Protein AF-A0A6P1NRJ9-F1 (afdb_monomer)

Foldseek 3Di:
DLQVCVVVVHQLCVVQVVVVHHSVVSVVLQVVQQDPVRGHDPVSSVVVVVVVVVVDDQQLQAPDDVLQVVVQVVLVVLDQLQRSQVVLCVVCVPDPSSRDHSVSVQCCQLPVVRHPHDVCSCCSDPVNDNHDDDPPPPPQVPPPCVVPDDPVNDDPVLVVVPDPVSPPPVPDDCPPPPDDDPPPDPPPPPPDPD

Mean predicted aligned error: 15.94 Å

Radius of gyration: 30.61 Å; Cα contacts (8 Å, |Δi|>4): 131; chains: 1; bounding box: 77×56×76 Å

pLDDT: mean 76.89, std 17.12, range [36.62, 97.12]

Structure (mmCIF, N/CA/C/O backbone):
data_AF-A0A6P1NRJ9-F1
#
_entry.id   AF-A0A6P1NRJ9-F1
#
loop_
_atom_site.group_PDB
_atom_site.id
_atom_site.type_symbol
_atom_site.label_atom_id
_atom_site.label_alt_id
_atom_site.label_comp_id
_atom_site.label_asym_id
_atom_site.label_entity_id
_atom_site.label_seq_id
_atom_site.pdbx_PDB_ins_code
_atom_site.Cartn_x
_atom_site.Cartn_y
_atom_site.Cartn_z
_atom_site.occupancy
_atom_site.B_iso_or_equiv
_atom_site.auth_seq_id
_atom_site.auth_comp_id
_atom_site.auth_asym_id
_atom_site.auth_atom_id
_atom_site.pdbx_PDB_model_num
ATOM 1 N N . MET A 1 1 ? -22.975 -11.821 25.788 1.00 82.31 1 MET A N 1
ATOM 2 C CA . MET A 1 1 ? -22.321 -11.705 27.112 1.00 82.31 1 MET A CA 1
ATOM 3 C C . MET A 1 1 ? -22.159 -10.252 27.550 1.00 82.31 1 MET A C 1
ATOM 5 O O . MET A 1 1 ? -22.879 -9.859 28.454 1.00 82.31 1 MET A O 1
ATOM 9 N N . ILE A 1 2 ? -21.331 -9.425 26.890 1.00 90.81 2 ILE A N 1
ATOM 10 C CA . ILE A 1 2 ? -21.074 -8.029 27.322 1.00 90.81 2 ILE A CA 1
ATOM 11 C C . ILE A 1 2 ? -22.357 -7.180 27.404 1.00 90.81 2 ILE A C 1
ATOM 13 O O . ILE A 1 2 ? -22.635 -6.599 28.447 1.00 90.81 2 ILE A O 1
ATOM 17 N N . GLN A 1 3 ? -23.184 -7.156 26.350 1.00 91.44 3 GLN A N 1
ATOM 18 C CA . GLN A 1 3 ? -24.426 -6.364 26.332 1.00 91.44 3 GLN A CA 1
ATOM 19 C C . GLN A 1 3 ? -25.417 -6.771 27.431 1.00 91.44 3 GLN A C 1
ATOM 21 O O . GLN A 1 3 ? -25.967 -5.909 28.111 1.00 91.44 3 GLN A O 1
ATOM 26 N N . MET A 1 4 ? -25.617 -8.076 27.633 1.00 91.81 4 MET A N 1
ATOM 27 C CA . MET A 1 4 ? -26.486 -8.576 28.701 1.00 91.81 4 MET A CA 1
ATOM 28 C C . MET A 1 4 ? -25.918 -8.228 30.081 1.00 91.81 4 MET A C 1
ATOM 30 O O . MET A 1 4 ? -26.640 -7.716 30.924 1.00 91.81 4 MET A O 1
ATOM 34 N N . GLY A 1 5 ? -24.607 -8.405 30.284 1.00 91.25 5 GLY A N 1
ATOM 35 C CA . GLY A 1 5 ? -23.936 -8.031 31.529 1.00 91.25 5 GLY A CA 1
ATOM 36 C C . GLY A 1 5 ? -24.112 -6.552 31.876 1.00 91.25 5 GLY A C 1
ATOM 37 O O . GLY A 1 5 ? -24.398 -6.232 33.024 1.00 91.25 5 GLY A O 1
ATOM 38 N N . ARG A 1 6 ? -24.036 -5.654 30.884 1.00 92.19 6 ARG A N 1
ATOM 39 C CA . ARG A 1 6 ? -24.305 -4.220 31.079 1.00 92.19 6 ARG A CA 1
ATOM 40 C C . ARG A 1 6 ? -25.770 -3.925 31.405 1.00 92.19 6 ARG A C 1
ATOM 42 O O . ARG A 1 6 ? -26.015 -3.101 32.277 1.00 92.19 6 ARG A O 1
ATOM 49 N N . ARG A 1 7 ? -26.730 -4.606 30.766 1.00 89.81 7 ARG A N 1
ATOM 50 C CA . ARG A 1 7 ? -28.168 -4.463 31.076 1.00 89.81 7 ARG A CA 1
ATOM 51 C C . ARG A 1 7 ? -28.528 -4.966 32.473 1.00 89.81 7 ARG A C 1
ATOM 53 O O . ARG A 1 7 ? -29.362 -4.364 33.130 1.00 89.81 7 ARG A O 1
ATOM 60 N N . CYS A 1 8 ? -27.869 -6.023 32.939 1.00 92.62 8 CYS A N 1
ATOM 61 C CA . CYS A 1 8 ? -28.023 -6.542 34.298 1.00 92.62 8 CYS A CA 1
ATOM 62 C C . CYS A 1 8 ? -27.219 -5.753 35.352 1.00 92.62 8 CYS A C 1
ATOM 64 O O . CYS A 1 8 ? -27.119 -6.212 36.484 1.00 92.62 8 CYS A O 1
ATOM 66 N N . GLY A 1 9 ? -26.592 -4.623 34.994 1.00 91.56 9 GLY A N 1
ATOM 67 C CA . GLY A 1 9 ? -25.835 -3.788 35.933 1.00 91.56 9 GLY A CA 1
ATOM 68 C C . GLY A 1 9 ? -24.501 -4.375 36.416 1.00 91.56 9 GLY A C 1
ATOM 69 O O . GLY A 1 9 ? -23.938 -3.867 37.380 1.00 91.56 9 GLY A O 1
ATOM 70 N N . ARG A 1 10 ? -23.966 -5.419 35.766 1.00 94.06 10 ARG A N 1
ATOM 71 C CA . ARG A 1 10 ? -22.704 -6.059 36.180 1.00 94.06 10 ARG A CA 1
ATOM 72 C C . ARG A 1 10 ? -21.492 -5.156 35.957 1.00 94.06 10 ARG A C 1
ATOM 74 O O . ARG A 1 10 ? -21.459 -4.339 35.020 1.00 94.06 10 ARG A O 1
ATOM 81 N N . SER A 1 11 ? -20.470 -5.348 36.790 1.00 94.88 11 SER A N 1
ATOM 82 C CA . SER A 1 11 ? -19.208 -4.627 36.668 1.00 94.88 11 SER A CA 1
ATOM 83 C C . SER A 1 11 ? -18.429 -5.095 35.429 1.00 94.88 11 SER A C 1
ATOM 85 O O . SER A 1 11 ? -18.636 -6.191 34.902 1.00 94.88 11 SER A O 1
ATOM 87 N N . TYR A 1 12 ? -17.505 -4.267 34.931 1.00 95.12 12 TYR A N 1
ATOM 88 C CA . TYR A 1 12 ? -16.630 -4.677 33.826 1.00 95.12 12 TYR A CA 1
ATOM 89 C C . TYR A 1 12 ? -15.697 -5.836 34.207 1.00 95.12 12 TYR A C 1
ATOM 91 O O . TYR A 1 12 ? -15.274 -6.571 33.317 1.00 95.12 12 TYR A O 1
ATOM 99 N N . ALA A 1 13 ? -15.384 -5.996 35.499 1.00 96.12 13 ALA A N 1
ATOM 100 C CA . ALA A 1 13 ? -14.572 -7.102 35.996 1.00 96.12 13 ALA A CA 1
ATOM 101 C C . ALA A 1 13 ? -15.345 -8.424 35.910 1.00 96.12 13 ALA A C 1
ATOM 103 O O . ALA A 1 13 ? -14.859 -9.345 35.264 1.00 96.12 1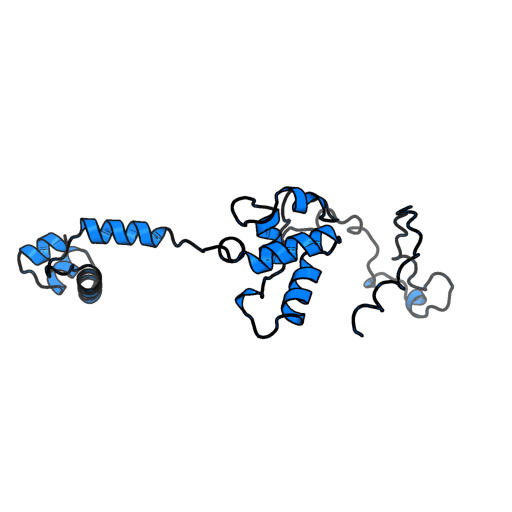3 ALA A O 1
ATOM 104 N N . ASP A 1 14 ? -16.583 -8.465 36.410 1.00 95.31 14 ASP A N 1
ATOM 105 C CA . ASP A 1 14 ? -17.422 -9.675 36.400 1.00 95.31 14 ASP A CA 1
ATOM 106 C C . ASP A 1 14 ? -17.729 -10.127 34.966 1.00 95.31 14 ASP A C 1
ATOM 108 O O . ASP A 1 14 ? -17.758 -11.315 34.645 1.00 95.31 14 ASP A O 1
ATOM 112 N N . ILE A 1 15 ? -17.963 -9.163 34.066 1.00 95.19 15 ILE A N 1
ATOM 113 C CA . ILE A 1 15 ? -18.169 -9.451 32.642 1.00 95.19 15 ILE A CA 1
ATOM 114 C C . ILE A 1 15 ? -16.895 -10.033 32.026 1.00 95.19 15 ILE A C 1
ATOM 116 O O . ILE A 1 15 ? -16.995 -10.942 31.205 1.00 95.19 15 ILE A O 1
ATOM 120 N N . GLY A 1 16 ? -15.728 -9.495 32.390 1.00 95.38 16 GLY A N 1
ATOM 121 C CA . GLY A 1 16 ? -14.425 -9.960 31.925 1.00 95.38 16 GLY A CA 1
ATOM 122 C C . GLY A 1 16 ? -14.127 -11.383 32.386 1.00 95.38 16 GLY A C 1
ATOM 123 O O . GLY A 1 16 ? -13.815 -12.238 31.558 1.00 95.38 16 GLY A O 1
ATOM 124 N N . GLU A 1 17 ? -14.320 -11.658 33.672 1.00 95.94 17 GLU A N 1
ATOM 125 C CA . GLU A 1 17 ? -14.159 -12.984 34.268 1.00 95.94 17 GLU A CA 1
ATOM 126 C C . GLU A 1 17 ? -15.051 -14.020 33.571 1.00 95.94 17 GLU A C 1
ATOM 128 O O . GLU A 1 17 ? -14.561 -15.047 33.102 1.00 95.94 17 GLU A O 1
ATOM 133 N N . ALA A 1 18 ? -16.329 -13.693 33.354 1.00 94.56 18 ALA A N 1
ATOM 134 C CA . ALA A 1 18 ? -17.281 -14.580 32.686 1.00 94.56 18 ALA A CA 1
ATOM 135 C C . ALA A 1 18 ? -16.930 -14.915 31.219 1.00 94.56 18 ALA A C 1
ATOM 137 O O . ALA A 1 18 ? -17.447 -15.892 30.680 1.00 94.56 18 ALA A O 1
ATOM 138 N N . ILE A 1 19 ? -16.102 -14.106 30.545 1.00 93.56 19 ILE A N 1
ATOM 139 C CA . ILE A 1 19 ? -15.664 -14.342 29.155 1.00 93.56 19 ILE A CA 1
ATOM 140 C C . ILE A 1 19 ? -14.167 -14.674 29.040 1.00 93.56 19 ILE A C 1
ATOM 142 O O . ILE A 1 19 ? -13.652 -14.750 27.921 1.00 93.56 19 ILE A O 1
ATOM 146 N N . GLY A 1 20 ? -13.457 -14.829 30.163 1.00 95.56 20 GLY A N 1
ATOM 147 C CA . GLY A 1 20 ? -12.014 -15.081 30.190 1.00 95.56 20 GLY A CA 1
ATOM 148 C C . GLY A 1 20 ? -11.173 -13.929 29.623 1.00 95.56 20 GLY A C 1
ATOM 149 O O . GLY A 1 20 ? -10.213 -14.160 28.885 1.00 95.56 20 GLY A O 1
ATOM 150 N N . ARG A 1 21 ? -11.550 -12.673 29.890 1.00 96.06 21 ARG A N 1
ATOM 151 C CA . ARG A 1 21 ? -10.833 -11.468 29.435 1.00 96.06 21 ARG A CA 1
ATOM 152 C C . ARG A 1 21 ? -10.638 -10.472 30.570 1.00 96.06 21 ARG A C 1
ATOM 154 O O . ARG A 1 21 ? -11.459 -10.362 31.467 1.00 96.06 21 ARG A O 1
ATOM 161 N N . ASP A 1 22 ? -9.574 -9.682 30.485 1.00 97.12 22 ASP A N 1
ATOM 162 C CA . ASP A 1 22 ? -9.327 -8.616 31.455 1.00 97.12 22 ASP A CA 1
ATOM 163 C C . ASP A 1 22 ? -10.408 -7.514 31.405 1.00 97.12 22 ASP A C 1
ATOM 165 O O . ASP A 1 22 ? -10.918 -7.163 30.331 1.00 97.12 22 ASP A O 1
ATOM 169 N N . LYS A 1 23 ? -10.703 -6.904 32.563 1.00 96.19 23 LYS A N 1
ATOM 170 C CA . LYS A 1 23 ? -11.700 -5.828 32.710 1.00 96.19 23 LYS A CA 1
ATOM 171 C C . LYS A 1 23 ? -11.459 -4.660 31.748 1.00 96.19 23 LYS A C 1
ATOM 173 O O . LYS A 1 23 ? -12.409 -4.055 31.247 1.00 96.19 23 LYS A O 1
ATOM 178 N N . SER A 1 24 ? -10.195 -4.341 31.452 1.00 96.88 24 SER A N 1
ATOM 179 C CA . SER A 1 24 ? -9.841 -3.235 30.562 1.00 96.88 24 SER A CA 1
ATOM 180 C C . SER A 1 24 ? -10.177 -3.542 29.103 1.00 96.88 24 SER A C 1
ATOM 182 O O . SER A 1 24 ? -10.471 -2.618 28.346 1.00 96.88 24 SER A O 1
ATOM 184 N N . VAL A 1 25 ? -10.197 -4.819 28.698 1.00 95.44 25 VAL A N 1
ATOM 185 C CA . VAL A 1 25 ? -10.643 -5.234 27.359 1.00 95.44 25 VAL A CA 1
ATOM 186 C C . VAL A 1 25 ? -12.132 -4.953 27.204 1.00 95.44 25 VAL A C 1
ATOM 188 O O . VAL A 1 25 ? -12.527 -4.325 26.223 1.00 95.44 25 VAL A O 1
ATOM 191 N N . VAL A 1 26 ? -12.937 -5.342 28.196 1.00 94.38 26 VAL A N 1
ATOM 192 C CA . VAL A 1 26 ? -14.386 -5.089 28.212 1.00 94.38 26 VAL A CA 1
ATOM 193 C C . VAL A 1 26 ? -14.673 -3.590 28.224 1.00 94.38 26 VAL A C 1
ATOM 195 O O . VAL A 1 26 ? -15.483 -3.114 27.433 1.00 94.38 26 VAL A O 1
ATOM 198 N N . TRP A 1 27 ? -13.977 -2.823 29.065 1.00 94.75 27 TRP A N 1
ATOM 199 C CA . TRP A 1 27 ? -14.147 -1.371 29.111 1.00 94.75 27 TRP A CA 1
ATOM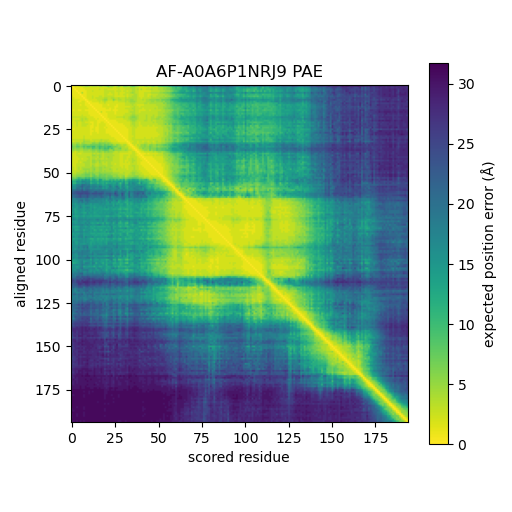 200 C C . TRP A 1 27 ? -13.779 -0.700 27.780 1.00 94.75 27 TRP A C 1
ATOM 202 O O . TRP A 1 27 ? -14.541 0.126 27.282 1.00 94.75 27 TRP A O 1
ATOM 212 N N . ARG A 1 28 ? -12.651 -1.080 27.158 1.00 94.06 28 ARG A N 1
ATOM 213 C CA . ARG A 1 28 ? -12.221 -0.538 25.854 1.00 94.06 28 ARG A CA 1
ATOM 214 C C . ARG A 1 28 ? -13.178 -0.905 24.721 1.00 94.06 28 ARG A C 1
ATOM 216 O O . ARG A 1 28 ? -13.328 -0.121 23.788 1.00 94.06 28 ARG A O 1
ATOM 223 N N . GLU A 1 29 ? -13.765 -2.095 24.763 1.00 93.94 29 GLU A N 1
ATOM 224 C CA . GLU A 1 29 ? -14.793 -2.551 23.821 1.00 93.94 29 GLU A CA 1
ATOM 225 C C . GLU A 1 29 ? -16.073 -1.721 23.967 1.00 93.94 29 GLU A C 1
ATOM 227 O O . GLU A 1 29 ? -16.539 -1.129 22.996 1.00 93.94 29 GLU A O 1
ATOM 232 N N . VAL A 1 30 ? -16.593 -1.609 25.194 1.00 93.06 30 VAL A N 1
ATOM 233 C CA . VAL A 1 30 ? -17.805 -0.836 25.486 1.00 93.06 30 VAL A CA 1
ATOM 234 C C . VAL A 1 30 ? -17.597 0.630 25.116 1.00 93.06 30 VAL A C 1
ATOM 236 O O . VAL A 1 30 ? -18.347 1.155 24.305 1.00 93.06 30 VAL A O 1
ATOM 239 N N . LYS A 1 31 ? -16.520 1.269 25.589 1.00 92.00 31 LYS A N 1
ATOM 240 C CA . LYS A 1 31 ? -16.223 2.680 25.297 1.00 92.00 31 LYS A CA 1
ATOM 241 C C . LYS A 1 31 ? -16.149 2.990 23.796 1.00 92.00 31 LYS A C 1
ATOM 243 O O . LYS A 1 31 ? -16.567 4.065 23.388 1.00 92.00 31 LYS A O 1
ATOM 248 N N . ARG A 1 32 ? -15.617 2.080 22.971 1.00 89.44 32 ARG A N 1
ATOM 249 C CA . ARG A 1 32 ? -15.501 2.279 21.511 1.00 89.44 32 ARG A CA 1
ATOM 250 C C . ARG A 1 32 ? -16.809 2.076 20.748 1.00 89.44 32 ARG A C 1
ATOM 252 O O . ARG A 1 32 ? -16.912 2.515 19.602 1.00 89.44 32 ARG A O 1
ATOM 259 N N . HIS A 1 33 ? -17.772 1.371 21.334 1.00 89.94 33 HIS A N 1
ATOM 260 C CA . HIS A 1 33 ? -18.970 0.914 20.629 1.00 89.94 33 HIS A CA 1
ATOM 261 C C . HIS A 1 33 ? -20.288 1.275 21.326 1.00 89.94 33 HIS A C 1
ATOM 263 O O . HIS A 1 33 ? -21.348 0.823 20.894 1.00 89.94 33 HIS A O 1
ATOM 269 N N . THR A 1 34 ? -20.237 2.112 22.359 1.00 89.38 34 THR A N 1
ATOM 270 C CA . THR A 1 34 ? -21.403 2.821 22.889 1.00 89.38 34 THR A CA 1
ATOM 271 C C . THR A 1 34 ? -21.846 3.894 21.890 1.00 89.38 34 THR A C 1
ATOM 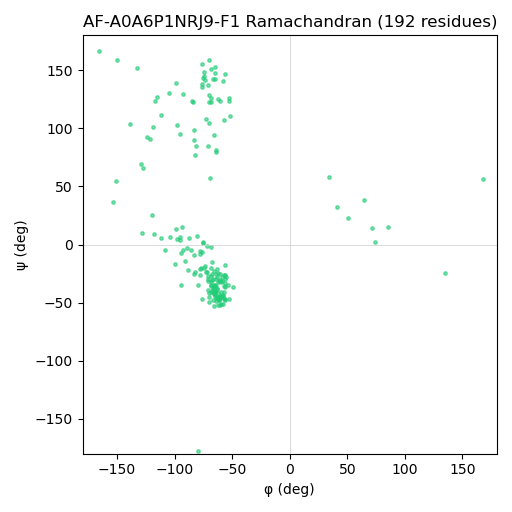273 O O . THR A 1 34 ? -21.012 4.652 21.396 1.00 89.38 34 THR A O 1
ATOM 276 N N . GLY A 1 35 ? -23.136 3.902 21.543 1.00 80.56 35 GLY A N 1
ATOM 277 C CA . GLY A 1 35 ? -23.737 4.916 20.665 1.00 80.56 35 GLY A CA 1
ATOM 278 C C . GLY A 1 35 ? -24.056 6.222 21.398 1.00 80.56 35 GLY A C 1
ATOM 279 O O . GLY A 1 35 ? -23.794 6.344 22.593 1.00 80.56 35 GLY A O 1
ATOM 280 N N . GLU A 1 36 ? -24.654 7.181 20.692 1.00 81.19 36 GLU A N 1
ATOM 281 C CA . GLU A 1 36 ? -25.087 8.470 21.262 1.00 81.19 36 GLU A CA 1
ATOM 282 C C . GLU A 1 36 ? -26.118 8.292 22.389 1.00 81.19 36 GLU A C 1
ATOM 284 O O . GLU A 1 36 ? -26.072 9.008 23.384 1.00 81.19 36 GLU A O 1
ATOM 289 N N . ASP A 1 37 ? -26.933 7.236 22.313 1.00 84.19 37 ASP A N 1
ATOM 290 C CA . ASP A 1 37 ? -27.914 6.851 23.338 1.00 84.19 37 ASP A CA 1
ATOM 291 C C . ASP A 1 37 ? -27.279 6.349 24.654 1.00 84.19 37 ASP A C 1
ATOM 293 O O . ASP A 1 37 ? -27.979 5.951 25.584 1.00 84.19 37 ASP A O 1
ATOM 297 N N . GLY A 1 38 ? -25.946 6.262 24.737 1.00 85.25 38 GLY A N 1
ATOM 298 C CA . GLY A 1 38 ? -25.232 5.760 25.917 1.00 85.25 38 GLY A CA 1
ATOM 299 C C . GLY A 1 38 ? -25.313 4.239 26.112 1.00 85.25 38 GLY A C 1
ATOM 300 O O . GLY A 1 38 ? -24.731 3.697 27.058 1.00 85.25 38 GLY A O 1
ATOM 301 N N . VAL A 1 39 ? -25.974 3.518 25.201 1.00 87.56 39 VAL A N 1
ATOM 302 C CA . VAL A 1 39 ? -26.155 2.061 25.256 1.00 87.56 39 VAL A CA 1
ATOM 303 C C . VAL A 1 39 ? -25.139 1.335 24.364 1.00 87.56 39 VAL A C 1
ATOM 305 O O . VAL A 1 39 ? -24.845 1.734 23.236 1.00 87.56 39 VAL A O 1
ATOM 308 N N . TYR A 1 40 ? -24.595 0.224 24.871 1.00 90.06 40 TYR A N 1
ATOM 309 C CA . TYR A 1 40 ? -23.740 -0.683 24.101 1.00 90.06 40 TYR A CA 1
ATOM 310 C C . TYR A 1 40 ? -24.580 -1.691 23.304 1.00 90.06 40 TYR A C 1
ATOM 312 O O . TYR A 1 40 ? -25.338 -2.476 23.885 1.00 90.06 40 TYR A O 1
ATOM 320 N N . HIS A 1 41 ? -24.381 -1.725 21.983 1.00 90.00 41 HIS A N 1
ATOM 321 C CA . HIS A 1 41 ? -25.034 -2.666 21.069 1.00 90.00 41 HIS A CA 1
ATOM 322 C C . HIS A 1 41 ? -24.019 -3.661 20.491 1.00 90.00 41 HIS A C 1
ATOM 324 O O . HIS A 1 41 ? -23.170 -3.300 19.674 1.00 90.00 41 HIS A O 1
ATOM 330 N N . ALA A 1 42 ? -24.126 -4.936 20.879 1.00 91.12 42 ALA A N 1
ATOM 331 C CA . ALA A 1 42 ? -23.189 -5.978 20.459 1.00 91.12 42 ALA A CA 1
ATOM 332 C C . ALA A 1 42 ? -23.259 -6.267 18.951 1.00 91.12 42 ALA A C 1
ATOM 334 O O . ALA A 1 42 ? -22.227 -6.508 18.330 1.00 91.12 42 ALA A O 1
ATOM 335 N N . SER A 1 43 ? -24.453 -6.215 18.350 1.00 90.94 43 SER A N 1
ATOM 336 C CA . SER A 1 43 ? -24.638 -6.391 16.903 1.00 90.94 43 SER A CA 1
ATOM 337 C C . SER A 1 43 ? -23.902 -5.311 16.107 1.00 90.94 43 SER A C 1
ATOM 339 O O . SER A 1 43 ? -23.161 -5.626 15.177 1.00 90.94 43 SER A O 1
ATOM 341 N N . SER A 1 44 ? -24.028 -4.049 16.520 1.00 89.62 44 SER A N 1
ATOM 342 C CA . SER A 1 44 ? -23.343 -2.913 15.898 1.00 89.62 44 SER A CA 1
ATOM 343 C C . SER A 1 44 ? -21.826 -2.989 16.076 1.00 89.62 44 SER A C 1
ATOM 345 O O . SER A 1 44 ? -21.086 -2.760 15.119 1.00 89.62 44 SER A O 1
ATOM 347 N N . ALA A 1 45 ? -21.349 -3.352 17.273 1.00 90.94 45 ALA A N 1
ATOM 348 C CA . ALA A 1 45 ? -19.927 -3.585 17.530 1.00 90.94 45 ALA A CA 1
ATOM 349 C C . ALA A 1 45 ? -19.370 -4.693 16.619 1.00 90.94 45 ALA A C 1
ATOM 351 O O . ALA A 1 45 ? -18.334 -4.520 15.974 1.00 90.94 45 ALA A O 1
ATOM 352 N N . HIS A 1 46 ? -20.104 -5.802 16.487 1.00 91.25 46 HIS A N 1
ATOM 353 C CA . HIS A 1 46 ? -19.732 -6.916 15.622 1.00 91.25 46 HIS A CA 1
ATOM 354 C C . HIS A 1 46 ? -19.689 -6.516 14.140 1.00 91.25 46 HIS A C 1
ATOM 356 O O . HIS A 1 46 ? -18.712 -6.816 13.453 1.00 91.25 46 HIS A O 1
ATOM 362 N N . ALA A 1 47 ? -20.699 -5.787 13.654 1.00 90.31 47 ALA A N 1
ATOM 363 C CA . ALA A 1 47 ? -20.740 -5.285 12.282 1.00 90.31 47 ALA A CA 1
ATOM 364 C C . ALA A 1 47 ? -19.563 -4.341 11.983 1.00 90.31 47 ALA A C 1
ATOM 366 O O . ALA A 1 47 ? -18.867 -4.526 10.982 1.00 90.31 47 ALA A O 1
ATOM 367 N N . LYS A 1 48 ? -19.271 -3.390 12.885 1.00 88.19 48 LYS A N 1
ATOM 368 C CA . LYS A 1 48 ? -18.108 -2.491 12.778 1.00 88.19 48 LYS A CA 1
ATOM 369 C C . LYS A 1 48 ? -16.791 -3.267 12.763 1.00 88.19 48 LYS A C 1
ATOM 371 O O . LYS A 1 48 ? -15.929 -2.997 11.929 1.00 88.19 48 LYS A O 1
ATOM 376 N N . ALA A 1 49 ? -16.638 -4.267 13.631 1.00 88.38 49 ALA A N 1
ATOM 377 C CA . ALA A 1 49 ? -15.453 -5.120 13.645 1.00 88.38 49 ALA A CA 1
ATOM 378 C C . ALA A 1 49 ? -15.299 -5.903 12.331 1.00 88.38 49 ALA A C 1
ATOM 380 O O . ALA A 1 49 ? -14.197 -5.988 11.789 1.00 88.38 49 ALA A O 1
ATOM 381 N N . HIS A 1 50 ? -16.392 -6.440 11.785 1.00 88.81 50 HIS A N 1
ATOM 382 C CA . HIS A 1 50 ? -16.384 -7.153 10.510 1.00 88.81 50 HIS A CA 1
ATOM 383 C C . HIS A 1 50 ? -16.026 -6.234 9.331 1.00 88.81 50 HIS A C 1
ATOM 385 O O . HIS A 1 50 ? -15.248 -6.615 8.458 1.00 88.81 50 HIS A O 1
ATOM 391 N N . GLN A 1 51 ? -16.530 -4.999 9.320 1.00 86.38 51 GLN A N 1
ATOM 392 C CA . GLN A 1 51 ? -16.140 -3.989 8.334 1.00 86.38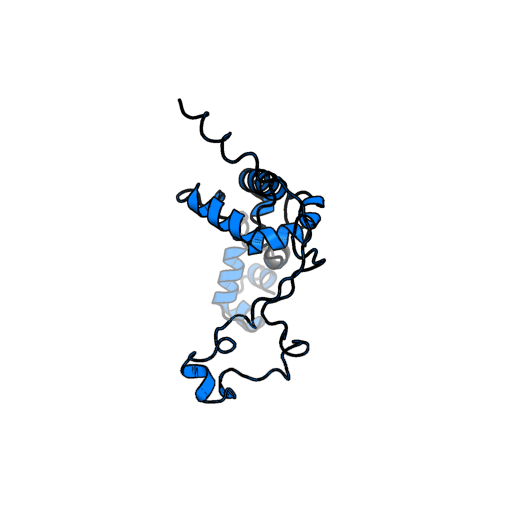 51 GLN A CA 1
ATOM 393 C C . GLN A 1 51 ? -14.654 -3.626 8.464 1.00 86.38 51 GLN A C 1
ATOM 395 O O . GLN A 1 51 ? -13.931 -3.645 7.471 1.00 86.38 51 GLN A O 1
ATOM 400 N N . ALA A 1 52 ? -14.164 -3.395 9.685 1.00 82.31 52 ALA A N 1
ATOM 401 C CA . ALA A 1 52 ? -12.762 -3.066 9.941 1.00 82.31 52 ALA A CA 1
ATOM 402 C C . ALA A 1 52 ? -11.796 -4.208 9.572 1.00 82.31 52 ALA A C 1
ATOM 404 O O . ALA A 1 52 ? -10.666 -3.948 9.151 1.00 82.31 52 ALA A O 1
ATOM 405 N N . ARG A 1 53 ? -12.230 -5.476 9.665 1.00 85.62 53 ARG A N 1
ATOM 406 C CA . ARG A 1 53 ? -11.440 -6.635 9.206 1.00 85.62 53 ARG A CA 1
ATOM 407 C C . ARG A 1 53 ? -11.087 -6.563 7.726 1.00 85.62 53 ARG A C 1
ATOM 409 O O . ARG A 1 53 ? -10.046 -7.096 7.355 1.00 85.62 53 ARG A O 1
ATOM 416 N N . ARG A 1 54 ? -11.901 -5.893 6.899 1.00 79.38 54 ARG A N 1
ATOM 417 C CA . ARG A 1 54 ? -11.637 -5.763 5.459 1.00 79.38 54 ARG A CA 1
ATOM 418 C C . ARG A 1 54 ? -10.319 -5.049 5.162 1.00 79.38 54 ARG A C 1
ATOM 420 O O . ARG A 1 54 ? -9.771 -5.291 4.095 1.00 79.38 54 ARG A O 1
ATOM 427 N N . ARG A 1 55 ? -9.820 -4.202 6.081 1.00 75.50 55 ARG A N 1
ATOM 428 C CA . ARG A 1 55 ? -8.561 -3.435 5.961 1.00 75.50 55 ARG A CA 1
ATOM 429 C C . ARG A 1 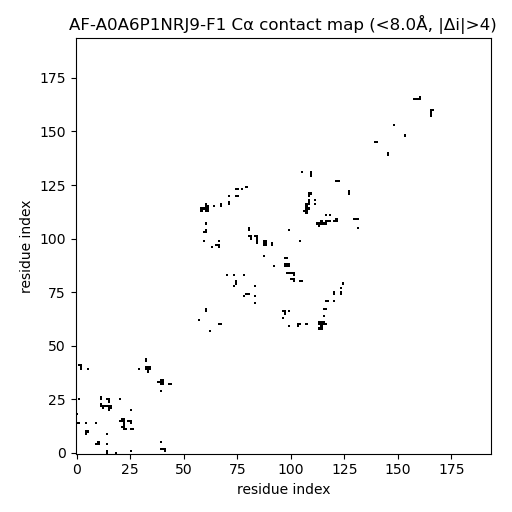55 ? -8.270 -3.007 4.512 1.00 75.50 55 ARG A C 1
ATOM 431 O O . ARG A 1 55 ? -7.238 -3.408 3.964 1.00 75.50 55 ARG A O 1
ATOM 438 N N . PRO A 1 56 ? -9.185 -2.256 3.869 1.00 67.75 56 PRO A N 1
ATOM 439 C CA . PRO A 1 56 ? -8.980 -1.844 2.493 1.00 67.75 56 PRO A CA 1
ATOM 440 C C . PRO A 1 56 ? -7.703 -1.007 2.433 1.00 67.75 56 PRO A C 1
ATOM 442 O O . PRO A 1 56 ? -7.554 -0.034 3.169 1.00 67.75 56 PRO A O 1
ATOM 445 N N . LYS A 1 57 ? -6.757 -1.429 1.597 1.00 69.88 57 LYS A N 1
ATOM 446 C CA . LYS A 1 57 ? -5.576 -0.640 1.258 1.00 69.88 57 LYS A CA 1
ATOM 447 C C . LYS A 1 57 ? -5.921 0.082 -0.039 1.00 69.88 57 LYS A C 1
ATOM 449 O O . LYS A 1 57 ? -5.843 -0.568 -1.085 1.00 69.88 57 LYS A O 1
ATOM 454 N N . PRO A 1 58 ? -6.404 1.338 0.016 1.00 65.62 58 PRO A N 1
ATOM 455 C CA . PRO A 1 58 ? -6.696 2.069 -1.203 1.00 65.62 58 PRO A CA 1
ATOM 456 C C . PRO A 1 58 ? -5.422 2.159 -2.041 1.00 65.62 58 PRO A C 1
ATOM 458 O O . PRO A 1 58 ? -4.309 2.259 -1.519 1.00 65.62 58 PRO A O 1
ATOM 461 N N . LEU A 1 59 ? -5.593 2.026 -3.346 1.00 69.12 59 LEU A N 1
ATOM 462 C CA . LEU A 1 59 ? -4.492 1.989 -4.293 1.00 69.12 59 LEU A CA 1
ATOM 463 C C . LEU A 1 59 ? -4.255 3.413 -4.774 1.00 69.12 59 LEU A C 1
ATOM 465 O O . LEU A 1 59 ? -5.206 4.060 -5.201 1.00 69.12 59 LEU A O 1
ATOM 469 N N . ARG A 1 60 ? -3.006 3.887 -4.719 1.00 70.31 60 ARG A N 1
ATOM 470 C CA . ARG A 1 60 ? -2.660 5.279 -5.064 1.00 70.31 60 ARG A CA 1
ATOM 471 C C . ARG A 1 60 ? -3.186 5.693 -6.445 1.00 70.31 60 ARG A C 1
ATOM 473 O O . ARG A 1 60 ? -3.874 6.692 -6.568 1.00 70.31 60 ARG A O 1
ATOM 480 N N . LEU A 1 61 ? -2.983 4.846 -7.455 1.00 71.25 61 LEU A N 1
ATOM 481 C CA . LEU A 1 61 ? -3.407 5.096 -8.843 1.00 71.25 61 LEU A CA 1
ATOM 482 C C . LEU A 1 61 ? -4.921 4.932 -9.096 1.00 71.25 61 LEU A C 1
ATOM 484 O O . LEU A 1 61 ? -5.372 5.038 -10.229 1.00 71.25 61 LEU A O 1
ATOM 488 N N . VAL A 1 62 ? -5.712 4.612 -8.070 1.00 65.44 62 VAL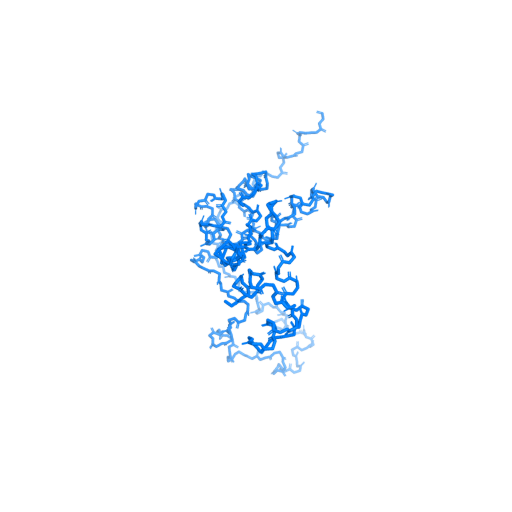 A N 1
ATOM 489 C CA . VAL A 1 62 ? -7.186 4.646 -8.136 1.00 65.44 62 VAL A CA 1
ATOM 490 C C . VAL A 1 62 ? -7.723 5.936 -7.503 1.00 65.44 62 VAL A C 1
ATOM 492 O O . VAL A 1 62 ? -8.876 6.284 -7.731 1.00 65.44 62 VAL A O 1
ATOM 495 N N . GLN A 1 63 ? -6.909 6.635 -6.707 1.00 64.25 63 GLN A N 1
ATOM 496 C CA . GLN A 1 63 ? -7.308 7.852 -5.999 1.00 64.25 63 GLN A CA 1
ATOM 497 C C . GLN A 1 63 ? -6.957 9.126 -6.775 1.00 64.25 63 GLN A C 1
ATOM 499 O O . GLN A 1 63 ? -7.757 10.055 -6.752 1.00 64.25 63 GLN A O 1
ATOM 504 N N . ASP A 1 64 ? -5.832 9.132 -7.500 1.00 68.56 64 ASP A N 1
ATOM 505 C CA . ASP A 1 64 ? -5.302 10.334 -8.155 1.00 68.56 64 ASP A CA 1
ATOM 506 C C . ASP A 1 64 ? -5.273 10.184 -9.691 1.00 68.56 64 ASP A C 1
ATOM 508 O O . ASP A 1 64 ? -4.659 9.256 -10.231 1.00 68.56 64 ASP A O 1
ATOM 512 N N . GLU A 1 65 ? -5.932 11.100 -10.414 1.00 77.19 65 GLU A N 1
ATOM 513 C CA . GLU A 1 65 ? -5.992 11.081 -11.887 1.00 77.19 65 GLU A CA 1
ATOM 514 C C . GLU A 1 65 ? -4.726 11.638 -12.555 1.00 77.19 65 GLU A C 1
ATOM 516 O O . GLU A 1 65 ? -4.309 11.134 -13.601 1.00 77.19 65 GLU A O 1
ATOM 521 N N . ASP A 1 66 ? -4.092 12.644 -11.954 1.00 84.75 66 ASP A N 1
ATOM 522 C CA . ASP A 1 66 ? -2.969 13.378 -12.547 1.00 84.75 66 ASP A CA 1
ATOM 523 C C . ASP A 1 66 ? -1.731 12.509 -12.827 1.00 84.75 66 ASP A C 1
ATOM 525 O O . ASP A 1 66 ? -1.289 12.464 -13.985 1.00 84.75 66 ASP A O 1
ATOM 529 N N . PRO A 1 67 ? -1.194 11.729 -11.862 1.00 86.31 67 PRO A N 1
ATOM 530 C CA . PRO A 1 67 ? -0.074 10.841 -12.152 1.00 86.31 67 PRO A CA 1
ATOM 531 C C . PRO A 1 67 ? -0.453 9.772 -13.184 1.00 86.31 67 PRO A C 1
ATOM 533 O O . PRO A 1 67 ? 0.381 9.394 -14.002 1.00 86.31 67 PRO A O 1
ATOM 536 N N . CYS A 1 68 ? -1.708 9.308 -13.210 1.00 87.00 68 CYS A N 1
ATOM 537 C CA . CYS A 1 68 ? -2.156 8.301 -14.174 1.00 87.00 68 CYS A CA 1
ATOM 538 C C . CYS A 1 68 ? -2.122 8.819 -15.615 1.00 87.00 68 CYS A C 1
ATOM 540 O O . CYS A 1 68 ? -1.675 8.097 -16.509 1.00 87.00 68 CYS A O 1
ATOM 542 N N . ARG A 1 69 ? -2.545 10.070 -15.843 1.00 87.69 69 ARG A N 1
ATOM 543 C CA . ARG A 1 69 ? -2.477 10.710 -17.167 1.00 87.69 69 ARG A CA 1
ATOM 544 C C . ARG A 1 69 ? -1.034 10.830 -17.645 1.00 87.69 69 ARG A C 1
ATOM 546 O O . ARG A 1 69 ? -0.736 10.452 -18.775 1.00 87.69 69 ARG A O 1
ATOM 553 N N . LEU A 1 70 ? -0.134 11.288 -16.776 1.00 91.00 70 LEU A N 1
ATOM 554 C CA . LEU A 1 70 ? 1.270 11.485 -17.132 1.00 91.00 70 LEU A CA 1
ATOM 555 C C . LEU A 1 70 ? 1.998 10.159 -17.388 1.00 91.00 70 LEU A C 1
ATOM 557 O O . LEU A 1 70 ? 2.736 10.032 -18.363 1.00 91.00 70 LEU A O 1
ATOM 561 N N . ILE A 1 71 ? 1.724 9.141 -16.563 1.00 90.88 71 ILE A N 1
ATOM 562 C CA . ILE A 1 71 ? 2.221 7.777 -16.779 1.00 90.88 71 ILE A CA 1
ATOM 563 C C . ILE A 1 71 ? 1.767 7.257 -18.149 1.00 90.88 71 ILE A C 1
ATOM 565 O O . ILE A 1 71 ? 2.580 6.673 -18.860 1.00 90.88 71 ILE A O 1
ATOM 569 N N . ALA A 1 72 ? 0.502 7.466 -18.530 1.00 89.56 72 ALA A N 1
ATOM 570 C CA . ALA A 1 72 ? -0.008 7.011 -19.821 1.00 89.56 72 ALA A CA 1
ATOM 571 C C . ALA A 1 72 ? 0.719 7.677 -20.999 1.00 89.56 72 ALA A C 1
ATOM 573 O O . ALA A 1 72 ? 1.169 6.968 -21.894 1.00 89.56 72 ALA A O 1
ATOM 574 N N . VAL A 1 73 ? 0.905 9.002 -20.962 1.00 91.44 73 VAL A N 1
ATOM 575 C CA . VAL A 1 73 ? 1.628 9.746 -22.011 1.00 91.44 73 VAL A CA 1
ATOM 576 C C . VAL A 1 73 ? 3.069 9.250 -22.144 1.00 91.44 73 VAL A C 1
ATOM 578 O O . VAL A 1 73 ? 3.489 8.854 -23.224 1.00 91.44 73 VAL A O 1
ATOM 581 N N . TRP A 1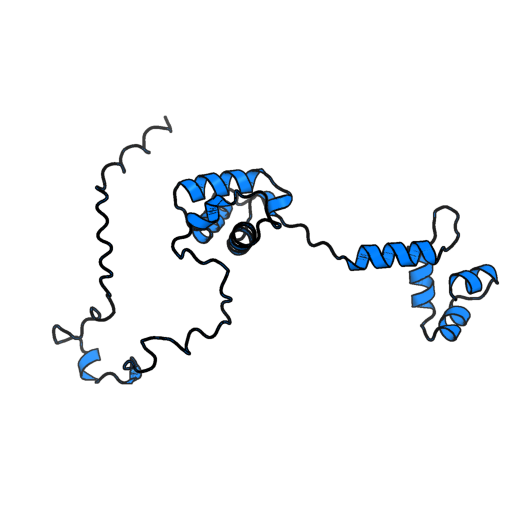 74 ? 3.819 9.167 -21.045 1.00 93.31 74 TRP A N 1
ATOM 582 C CA . TRP A 1 74 ? 5.219 8.734 -21.118 1.00 93.31 74 TRP A CA 1
ATOM 583 C C . TRP A 1 74 ? 5.374 7.262 -21.509 1.00 93.31 74 TRP A C 1
ATOM 585 O O . TRP A 1 74 ? 6.350 6.887 -22.157 1.00 93.31 74 TRP A O 1
ATOM 595 N N . MET A 1 75 ? 4.419 6.401 -21.148 1.00 90.62 75 MET A N 1
ATOM 596 C CA . MET A 1 75 ? 4.399 5.030 -21.659 1.00 90.62 75 MET A CA 1
ATOM 597 C C . MET A 1 75 ? 4.086 4.977 -23.157 1.00 90.62 75 MET A C 1
ATOM 599 O O . MET A 1 75 ? 4.608 4.092 -23.838 1.00 90.62 75 MET A O 1
ATOM 603 N N . ASP A 1 76 ? 3.272 5.900 -23.676 1.00 89.38 76 ASP A N 1
ATOM 604 C CA . ASP A 1 76 ? 3.032 6.034 -25.113 1.00 89.38 76 ASP A CA 1
ATOM 605 C C . ASP A 1 76 ? 4.312 6.425 -25.866 1.00 89.38 76 ASP A C 1
ATOM 607 O O . ASP A 1 76 ? 4.573 5.845 -26.921 1.00 89.38 76 ASP A O 1
ATOM 611 N N . ASP A 1 77 ? 5.161 7.251 -25.250 1.00 90.62 77 ASP A N 1
ATOM 612 C CA . ASP A 1 77 ? 6.503 7.617 -25.734 1.00 90.62 77 ASP A CA 1
ATOM 613 C C . ASP A 1 77 ? 7.558 6.504 -25.544 1.00 90.62 77 ASP A C 1
ATOM 615 O O . ASP A 1 77 ? 8.740 6.678 -25.847 1.00 90.62 77 ASP A O 1
ATOM 619 N N . GLY A 1 78 ? 7.162 5.340 -25.017 1.00 88.25 78 GLY A N 1
ATOM 620 C CA . GLY A 1 78 ? 8.031 4.172 -24.853 1.00 88.25 78 GLY A CA 1
ATOM 621 C C . GLY A 1 78 ? 8.867 4.161 -23.571 1.00 88.25 78 GLY A C 1
ATOM 622 O O . GLY A 1 78 ? 9.810 3.372 -23.450 1.00 88.25 78 GLY A O 1
ATOM 623 N N . TRP A 1 79 ? 8.548 5.001 -22.584 1.00 92.69 79 TRP A N 1
ATOM 624 C CA . TRP A 1 79 ? 9.318 5.060 -21.345 1.00 92.69 79 TRP A CA 1
ATOM 625 C C . TRP A 1 79 ? 9.045 3.850 -20.451 1.00 92.69 79 TRP A C 1
ATOM 627 O O . TRP A 1 79 ? 7.919 3.375 -20.292 1.00 92.69 79 TRP A O 1
ATOM 637 N N . SER A 1 80 ? 10.098 3.357 -19.793 1.00 90.25 80 SER A N 1
ATOM 638 C CA . SER A 1 80 ? 9.948 2.261 -18.833 1.00 90.25 80 SER A CA 1
ATOM 639 C C . SER A 1 80 ? 9.307 2.745 -17.520 1.00 90.25 80 SER A C 1
ATOM 641 O O . SER A 1 80 ? 9.625 3.844 -17.059 1.00 90.25 80 SER A O 1
ATOM 643 N N . PRO A 1 81 ? 8.520 1.911 -16.810 1.00 91.88 81 PRO A N 1
ATOM 644 C CA . PRO A 1 81 ? 7.951 2.277 -15.506 1.00 91.88 81 PRO A CA 1
ATOM 645 C C . PRO A 1 81 ? 8.982 2.724 -14.458 1.00 91.88 81 PRO A C 1
ATOM 647 O O . PRO A 1 81 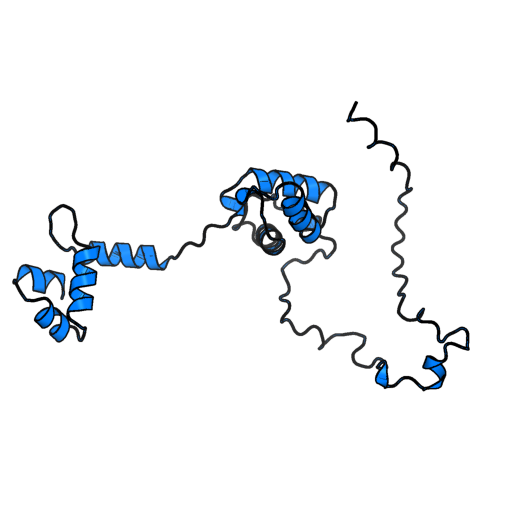? 8.674 3.516 -13.569 1.00 91.88 81 PRO A O 1
ATOM 650 N N . LYS A 1 82 ? 10.225 2.228 -14.553 1.00 93.25 82 LYS A N 1
ATOM 651 C CA . LYS A 1 82 ? 11.325 2.660 -13.682 1.00 93.25 82 LYS A CA 1
ATOM 652 C C . LYS A 1 82 ? 11.757 4.092 -13.996 1.00 93.25 82 LYS A C 1
ATOM 654 O O . LYS A 1 82 ? 11.915 4.875 -13.067 1.00 93.25 82 LYS A O 1
ATOM 659 N N . LEU A 1 83 ? 11.902 4.416 -15.282 1.00 94.00 83 LEU A N 1
ATOM 660 C CA . LEU A 1 83 ? 12.229 5.764 -15.741 1.00 94.00 83 LEU A CA 1
ATOM 661 C C . LEU A 1 83 ? 11.134 6.755 -15.340 1.00 94.00 83 LEU A C 1
ATOM 663 O O . LEU A 1 83 ? 11.435 7.773 -14.732 1.00 94.00 83 LEU A O 1
ATOM 667 N N . ILE A 1 84 ? 9.870 6.404 -15.584 1.00 93.56 84 ILE A N 1
ATOM 668 C CA . ILE A 1 84 ? 8.706 7.226 -15.228 1.00 93.56 84 ILE A CA 1
ATOM 669 C C . ILE A 1 84 ? 8.695 7.560 -13.733 1.00 93.56 84 ILE A C 1
ATOM 671 O O . ILE A 1 84 ? 8.566 8.719 -13.361 1.00 93.56 84 ILE A O 1
ATOM 675 N N . SER A 1 85 ? 8.897 6.565 -12.865 1.00 94.00 85 SER A N 1
ATOM 676 C CA . SER A 1 85 ? 8.947 6.772 -11.411 1.00 94.00 85 SER A CA 1
ATOM 677 C C . SER A 1 85 ? 10.067 7.731 -10.986 1.00 94.00 85 SER A C 1
ATOM 679 O O . SER A 1 85 ? 9.851 8.590 -10.134 1.00 94.00 85 SER A O 1
ATOM 681 N N . SER A 1 86 ? 11.250 7.618 -11.596 1.00 94.62 86 SER A N 1
ATOM 682 C CA . SER A 1 86 ? 12.360 8.544 -11.347 1.00 94.62 86 SER A CA 1
ATOM 683 C C . SER A 1 86 ? 12.063 9.957 -11.849 1.00 94.62 86 SER A C 1
ATOM 685 O O . SER A 1 86 ? 12.392 10.921 -11.168 1.00 94.62 86 SER A O 1
ATOM 687 N N . MET A 1 87 ? 11.418 10.079 -13.008 1.00 95.06 87 MET A N 1
ATOM 688 C CA . MET A 1 87 ? 11.085 11.367 -13.617 1.00 95.06 87 MET A CA 1
ATOM 689 C C . MET A 1 87 ? 9.984 12.090 -12.844 1.00 95.06 87 MET A C 1
ATOM 691 O O . MET A 1 87 ? 10.101 13.286 -12.607 1.00 95.06 87 MET A O 1
ATOM 695 N N . LEU A 1 88 ? 8.979 11.367 -12.344 1.00 93.62 88 LEU A N 1
ATOM 696 C CA . LEU A 1 88 ? 7.980 11.923 -11.428 1.00 93.62 88 LEU A CA 1
ATOM 697 C C . LEU A 1 88 ? 8.632 12.533 -10.180 1.00 93.62 88 LEU A C 1
ATOM 699 O O . LEU A 1 88 ? 8.333 13.667 -9.828 1.00 93.62 88 LEU A O 1
ATOM 703 N N . ALA A 1 89 ? 9.566 11.818 -9.547 1.00 92.94 89 ALA A N 1
ATOM 704 C CA . ALA A 1 89 ? 10.275 12.327 -8.372 1.00 92.94 89 ALA A CA 1
ATOM 705 C C . ALA A 1 89 ? 11.188 13.528 -8.687 1.00 92.94 89 ALA A C 1
ATOM 707 O O . ALA A 1 89 ? 11.414 14.365 -7.819 1.00 92.94 89 ALA A O 1
ATOM 708 N N . PHE A 1 90 ? 11.718 13.605 -9.911 1.00 93.19 90 PHE A N 1
ATOM 709 C CA . PHE A 1 90 ? 12.574 14.703 -10.355 1.00 93.19 90 PHE A CA 1
ATOM 710 C C . PHE A 1 90 ? 11.780 15.980 -10.662 1.00 93.19 90 PHE A C 1
ATOM 712 O O . PHE A 1 90 ? 12.165 17.055 -10.214 1.00 93.19 90 PHE A O 1
ATOM 719 N N . TYR A 1 91 ? 10.677 15.868 -11.407 1.00 92.81 91 TYR A N 1
ATOM 720 C CA . TYR A 1 91 ? 9.857 17.022 -11.790 1.00 92.81 91 TYR A CA 1
ATOM 721 C C . TYR A 1 91 ? 8.947 17.518 -10.660 1.00 92.81 91 TYR A C 1
ATOM 723 O O . TYR A 1 91 ? 8.616 18.700 -10.630 1.00 92.81 91 TYR A O 1
ATOM 731 N N . PHE A 1 92 ? 8.568 16.642 -9.724 1.00 91.56 92 PHE A N 1
ATOM 732 C CA . PHE A 1 92 ? 7.655 16.957 -8.622 1.00 91.56 92 PHE A CA 1
ATOM 733 C C . PHE A 1 92 ? 8.257 16.563 -7.260 1.00 91.56 92 PHE A C 1
ATOM 735 O O . PHE A 1 92 ? 7.754 15.652 -6.595 1.00 91.56 92 PHE A O 1
ATOM 742 N N . PRO A 1 93 ? 9.349 17.216 -6.818 1.00 92.00 93 PRO A N 1
ATOM 743 C CA . PRO A 1 93 ? 10.026 16.845 -5.575 1.00 92.00 93 PRO A CA 1
ATOM 744 C C . PRO A 1 93 ? 9.164 17.105 -4.328 1.00 92.00 93 PRO A C 1
ATOM 746 O O . PRO A 1 93 ? 9.164 16.285 -3.407 1.00 92.00 93 PRO A O 1
ATOM 749 N N . ASP A 1 94 ? 8.398 18.199 -4.322 1.00 92.00 94 ASP A N 1
ATOM 750 C CA . ASP A 1 94 ? 7.620 18.652 -3.160 1.00 92.00 94 ASP A CA 1
ATOM 751 C C . ASP A 1 94 ? 6.187 18.093 -3.118 1.00 92.00 94 ASP A C 1
ATOM 753 O O . ASP A 1 94 ? 5.524 18.148 -2.080 1.00 92.00 94 ASP A O 1
ATOM 757 N N . ASP A 1 95 ? 5.705 17.519 -4.223 1.00 88.50 95 ASP A N 1
ATOM 758 C CA . ASP A 1 95 ? 4.346 16.993 -4.324 1.00 88.50 95 ASP A CA 1
ATOM 759 C C . ASP A 1 95 ? 4.309 15.476 -4.098 1.00 88.50 95 ASP A C 1
ATOM 761 O O . ASP A 1 95 ? 4.622 14.663 -4.971 1.00 88.50 95 ASP A O 1
ATOM 765 N N . GLN A 1 96 ? 3.875 15.075 -2.902 1.00 85.69 96 GLN A N 1
ATOM 766 C CA . GLN A 1 96 ? 3.752 13.664 -2.532 1.00 85.69 96 GLN A CA 1
ATOM 767 C C . GLN A 1 96 ? 2.685 12.909 -3.335 1.00 85.69 96 GLN A C 1
ATOM 769 O O . GLN A 1 96 ? 2.772 11.680 -3.426 1.00 85.69 96 GLN A O 1
ATOM 774 N N . THR A 1 97 ? 1.697 13.605 -3.906 1.00 86.12 97 THR A N 1
ATOM 775 C CA . THR A 1 97 ? 0.647 12.982 -4.730 1.00 86.12 97 THR A CA 1
ATOM 776 C C . THR A 1 97 ? 1.207 12.510 -6.073 1.00 86.12 97 THR A C 1
ATOM 778 O O . THR A 1 97 ? 0.819 11.461 -6.587 1.00 86.12 97 THR A O 1
ATOM 781 N N . MET A 1 98 ? 2.242 13.195 -6.568 1.00 87.56 98 MET A N 1
ATOM 782 C CA . MET A 1 98 ? 2.955 12.849 -7.798 1.00 87.56 98 MET A CA 1
ATOM 783 C C . MET A 1 98 ? 4.029 11.771 -7.592 1.00 87.56 98 MET A C 1
ATOM 785 O O . MET A 1 98 ? 4.553 11.213 -8.557 1.00 87.56 98 MET A O 1
ATOM 789 N N . GLN A 1 99 ? 4.337 11.395 -6.346 1.00 88.69 99 GLN A N 1
ATOM 790 C CA . GLN A 1 99 ? 5.329 10.361 -6.055 1.00 88.69 99 GLN A CA 1
ATOM 791 C C . GLN A 1 99 ? 4.744 8.946 -6.161 1.00 88.69 99 GLN A C 1
ATOM 793 O O . GLN A 1 99 ? 4.163 8.387 -5.220 1.00 88.69 99 GLN A O 1
ATOM 798 N N . VAL A 1 100 ? 4.982 8.310 -7.309 1.00 89.94 100 VAL A N 1
ATOM 799 C CA . VAL A 1 100 ? 4.572 6.927 -7.581 1.00 89.94 100 VAL A CA 1
ATOM 800 C C . VAL A 1 100 ? 5.794 6.031 -7.767 1.00 89.94 100 VAL A C 1
ATOM 802 O O . VAL A 1 100 ? 6.669 6.296 -8.593 1.00 89.94 100 VAL A O 1
ATOM 805 N N . SER A 1 101 ? 5.857 4.922 -7.022 1.00 90.25 101 SER A N 1
ATOM 806 C CA . SER A 1 101 ? 6.915 3.926 -7.212 1.00 90.25 101 SER A CA 1
ATOM 807 C C . SER A 1 101 ? 6.678 3.103 -8.479 1.00 90.25 101 SER A C 1
ATOM 809 O O . SER A 1 101 ? 5.547 2.733 -8.796 1.00 90.25 101 SER A O 1
ATOM 811 N N . HIS A 1 102 ? 7.755 2.722 -9.165 1.00 89.50 102 HIS A N 1
ATOM 812 C CA . HIS A 1 102 ? 7.679 1.854 -10.345 1.00 89.50 102 HIS A CA 1
ATOM 813 C C . HIS A 1 102 ? 6.964 0.519 -10.073 1.00 89.50 102 HIS A C 1
ATOM 815 O O . HIS A 1 102 ? 6.319 -0.024 -10.964 1.00 89.50 102 HIS A O 1
ATOM 821 N N . GLU A 1 103 ? 7.021 0.002 -8.842 1.00 87.75 103 GLU A N 1
ATOM 822 C CA . GLU A 1 103 ? 6.268 -1.194 -8.448 1.00 87.75 103 GLU A CA 1
ATOM 823 C C . GLU A 1 103 ? 4.753 -0.939 -8.409 1.00 87.75 103 GLU A C 1
ATOM 825 O O . GLU A 1 103 ? 3.978 -1.810 -8.795 1.00 87.75 103 GLU A O 1
ATOM 830 N N . THR A 1 104 ? 4.322 0.265 -8.022 1.00 88.00 104 THR A N 1
ATOM 831 C CA . THR A 1 104 ? 2.906 0.667 -8.082 1.00 88.00 104 THR A CA 1
ATOM 832 C C . THR A 1 104 ? 2.422 0.724 -9.531 1.00 88.00 104 THR A C 1
ATOM 834 O O . THR A 1 104 ? 1.355 0.197 -9.837 1.00 88.00 104 THR A O 1
ATOM 837 N N . ILE A 1 105 ? 3.241 1.276 -10.433 1.00 88.12 105 ILE A N 1
ATOM 838 C CA . ILE A 1 105 ? 2.946 1.322 -11.874 1.00 88.12 105 ILE A CA 1
ATOM 839 C C . ILE A 1 105 ? 2.835 -0.100 -12.436 1.00 88.12 105 ILE A C 1
ATOM 841 O O . ILE A 1 105 ? 1.845 -0.435 -13.080 1.00 88.12 105 ILE A O 1
ATOM 845 N N . TYR A 1 106 ? 3.791 -0.983 -12.128 1.00 87.06 106 TYR A N 1
ATOM 846 C CA . TYR A 1 106 ? 3.713 -2.387 -12.542 1.00 87.06 106 TYR A CA 1
ATOM 847 C C . TYR A 1 106 ? 2.452 -3.084 -12.023 1.00 87.06 106 TYR A C 1
ATOM 849 O O . TYR A 1 106 ? 1.807 -3.812 -12.774 1.00 87.06 106 TYR A O 1
ATOM 857 N N . GLN A 1 107 ? 2.081 -2.880 -10.757 1.00 82.38 107 GLN A N 1
ATOM 858 C CA . GLN A 1 107 ? 0.871 -3.488 -10.202 1.00 82.38 107 GLN A CA 1
ATOM 859 C C . GLN A 1 107 ? -0.403 -2.998 -10.893 1.00 82.38 107 GLN A C 1
ATOM 861 O O . GLN A 1 107 ? -1.294 -3.815 -11.118 1.00 82.38 107 GLN A O 1
ATOM 866 N N . ALA A 1 108 ? -0.479 -1.715 -11.252 1.00 83.00 108 ALA A N 1
ATOM 867 C CA . ALA A 1 108 ? -1.610 -1.168 -11.995 1.00 83.00 108 ALA A CA 1
ATOM 868 C C . ALA A 1 108 ? -1.685 -1.705 -13.433 1.00 83.00 108 ALA A C 1
ATOM 870 O O . ALA A 1 108 ? -2.778 -1.985 -13.914 1.00 83.00 108 ALA A O 1
ATOM 871 N N . LEU A 1 109 ? -0.543 -1.935 -14.089 1.00 83.62 109 LEU A N 1
ATOM 872 C CA . LEU A 1 109 ? -0.503 -2.538 -15.428 1.00 83.62 109 LEU A CA 1
ATOM 873 C C . LEU A 1 109 ? -0.899 -4.024 -15.422 1.00 83.62 109 LEU A C 1
ATOM 875 O O . LEU A 1 109 ? -1.623 -4.474 -16.304 1.00 83.62 109 LEU A O 1
ATOM 879 N N . TYR A 1 110 ? -0.428 -4.804 -14.442 1.00 77.38 110 TYR A N 1
ATOM 880 C CA . TYR A 1 110 ? -0.698 -6.250 -14.391 1.00 77.38 110 TYR A CA 1
ATOM 881 C C . TYR A 1 110 ? -2.051 -6.606 -13.780 1.00 77.38 110 TYR A C 1
ATOM 883 O O . TYR A 1 110 ? -2.565 -7.699 -14.015 1.00 77.38 110 TYR A O 1
ATOM 891 N N . VAL A 1 111 ? -2.612 -5.728 -12.953 1.00 73.12 111 VAL A N 1
ATOM 892 C CA . VAL A 1 111 ? -3.889 -5.959 -12.286 1.00 73.12 111 VAL A CA 1
ATOM 893 C C . VAL A 1 111 ? -4.811 -4.803 -12.637 1.00 73.12 111 VAL A C 1
ATOM 895 O O . VAL A 1 111 ? -4.838 -3.797 -11.941 1.00 73.12 111 VAL A O 1
ATOM 898 N N . GLN A 1 112 ? -5.607 -4.972 -13.695 1.00 62.19 112 GLN A N 1
ATOM 899 C CA . GLN A 1 112 ? -6.553 -3.952 -14.178 1.00 62.19 112 GLN A CA 1
ATOM 900 C C . GLN A 1 112 ? -7.545 -3.485 -13.099 1.00 62.19 112 GLN A C 1
ATOM 902 O O . GLN A 1 112 ? -7.984 -2.345 -13.111 1.00 62.19 112 GLN A O 1
ATOM 907 N N . ALA A 1 113 ? -7.842 -4.319 -12.097 1.00 56.19 113 ALA A N 1
ATOM 908 C CA . ALA A 1 113 ? -8.657 -3.928 -10.944 1.00 56.19 113 ALA A CA 1
ATOM 909 C C . ALA A 1 113 ? -7.943 -2.973 -9.957 1.00 56.19 113 ALA A C 1
ATOM 911 O O . ALA A 1 113 ? -8.520 -2.633 -8.924 1.00 56.19 113 ALA A O 1
ATOM 912 N N . ARG A 1 114 ? -6.674 -2.605 -10.203 1.00 56.84 114 ARG A N 1
ATOM 913 C CA . ARG A 1 114 ? -5.815 -1.874 -9.260 1.00 56.84 114 ARG A CA 1
ATOM 914 C C . ARG A 1 114 ? -5.334 -0.491 -9.714 1.00 56.84 114 ARG A C 1
ATOM 916 O O . ARG A 1 114 ? -4.508 0.105 -9.021 1.00 56.84 114 ARG A O 1
ATOM 923 N N . GLY A 1 115 ? -5.850 0.040 -10.815 1.00 60.53 115 GLY A N 1
ATOM 924 C CA . GLY A 1 115 ? -5.526 1.387 -11.283 1.00 60.53 115 GLY A CA 1
ATOM 925 C C . GLY A 1 115 ? -6.498 1.869 -12.353 1.00 60.53 115 GLY A C 1
ATOM 926 O O . GLY A 1 115 ? -7.248 1.071 -12.905 1.00 60.53 115 GLY A O 1
ATOM 927 N N . SER A 1 116 ? -6.466 3.166 -12.649 1.00 69.81 116 SER A N 1
ATOM 928 C CA . SER A 1 116 ? -7.197 3.780 -13.768 1.00 69.81 116 SER A CA 1
ATOM 929 C C . SER A 1 116 ? -6.411 3.760 -15.091 1.00 69.81 116 SER A C 1
ATOM 931 O O . SER A 1 116 ? -6.850 4.334 -16.086 1.00 69.81 116 SER A O 1
ATOM 933 N N . LEU A 1 117 ? -5.244 3.103 -15.121 1.00 76.19 117 LEU A N 1
ATOM 934 C CA . LEU A 1 117 ? -4.420 2.985 -16.324 1.00 76.19 117 LEU A CA 1
ATOM 935 C C . LEU A 1 117 ? -5.114 2.137 -17.394 1.00 76.19 117 LEU A C 1
ATOM 937 O O . LEU A 1 117 ? -5.746 1.119 -17.104 1.00 76.19 117 LEU A O 1
ATOM 941 N N . ARG A 1 118 ? -4.950 2.549 -18.653 1.00 79.06 118 ARG A N 1
ATOM 942 C CA . ARG A 1 118 ? -5.515 1.839 -19.801 1.00 79.06 118 ARG A CA 1
ATOM 943 C C . ARG A 1 118 ? -4.879 0.452 -19.949 1.00 79.06 118 ARG A C 1
ATOM 945 O O . ARG A 1 118 ? -3.679 0.269 -19.744 1.00 79.06 118 ARG A O 1
ATOM 952 N N . ALA A 1 119 ? -5.700 -0.522 -20.334 1.00 74.31 119 ALA A N 1
ATOM 953 C CA . ALA A 1 119 ? -5.322 -1.930 -20.461 1.00 74.31 119 ALA A CA 1
ATOM 954 C C . ALA A 1 119 ? -4.208 -2.196 -21.489 1.00 74.31 119 ALA A C 1
ATOM 956 O O . ALA A 1 119 ? -3.419 -3.124 -21.317 1.00 74.31 119 ALA A O 1
ATOM 957 N N . ASP A 1 120 ? -4.148 -1.388 -22.543 1.00 80.94 120 ASP A N 1
ATOM 958 C CA . ASP A 1 120 ? -3.226 -1.518 -23.672 1.00 80.94 120 ASP A CA 1
ATOM 959 C C . ASP A 1 120 ? -1.785 -1.107 -23.331 1.00 80.94 120 ASP A C 1
ATOM 961 O O . ASP A 1 120 ? -0.838 -1.562 -23.970 1.00 80.94 120 ASP A O 1
ATOM 965 N N . LEU A 1 121 ? -1.577 -0.325 -22.266 1.00 82.62 121 LEU A N 1
ATOM 966 C CA . LEU A 1 121 ? -0.237 0.102 -21.843 1.00 82.62 121 LEU A CA 1
ATOM 967 C C . LEU A 1 121 ? 0.666 -1.072 -21.436 1.00 82.62 121 LEU A C 1
ATOM 969 O O . LEU A 1 121 ? 1.891 -0.979 -21.535 1.00 82.62 121 LEU A O 1
ATOM 973 N N . ALA A 1 122 ? 0.090 -2.203 -21.018 1.00 79.50 122 ALA A N 1
ATOM 974 C CA . ALA A 1 122 ? 0.860 -3.403 -20.699 1.00 79.50 122 ALA A CA 1
ATOM 975 C C . ALA A 1 122 ? 1.613 -3.969 -21.922 1.00 79.50 122 ALA A C 1
ATOM 977 O O . ALA A 1 122 ? 2.681 -4.564 -21.758 1.00 79.50 122 ALA A O 1
ATOM 978 N N . GLU A 1 123 ? 1.109 -3.751 -23.141 1.00 80.62 123 GLU A N 1
ATOM 979 C CA . GLU A 1 123 ? 1.738 -4.218 -24.385 1.00 80.62 123 GLU A CA 1
ATOM 980 C C . GLU A 1 123 ? 3.015 -3.444 -24.728 1.00 80.62 123 GLU A C 1
ATOM 982 O O . GLU A 1 123 ? 3.909 -3.977 -25.389 1.00 80.62 123 GLU A O 1
ATOM 987 N N . LYS A 1 124 ? 3.141 -2.216 -24.211 1.00 81.62 124 LYS A N 1
ATOM 988 C CA . LYS A 1 124 ? 4.304 -1.338 -24.409 1.00 81.62 124 LYS A CA 1
ATOM 989 C C . LYS A 1 124 ? 5.510 -1.743 -23.561 1.00 81.62 124 LYS A C 1
ATOM 991 O O . LYS A 1 124 ? 6.605 -1.209 -23.723 1.00 81.62 124 LYS A O 1
ATOM 996 N N . LEU A 1 125 ? 5.350 -2.717 -22.661 1.00 82.44 125 LEU A N 1
ATOM 997 C CA . LEU A 1 125 ? 6.459 -3.247 -21.876 1.00 82.44 125 LEU A CA 1
ATOM 998 C C . LEU A 1 125 ? 7.411 -4.062 -22.759 1.00 82.44 125 LEU A C 1
ATOM 1000 O O . LEU A 1 125 ? 7.043 -5.102 -23.301 1.00 82.44 125 LEU A O 1
ATOM 1004 N N . SER A 1 126 ? 8.685 -3.667 -22.773 1.00 76.44 126 SER A N 1
ATOM 1005 C CA . SER A 1 126 ? 9.766 -4.348 -23.507 1.00 76.44 126 SER A CA 1
ATOM 1006 C C . SER A 1 126 ? 9.821 -5.870 -23.272 1.00 76.44 126 SER A C 1
ATOM 1008 O O . SER A 1 126 ? 10.061 -6.643 -24.193 1.00 76.44 126 SER A O 1
ATOM 1010 N N . LEU A 1 127 ? 9.529 -6.327 -22.049 1.00 73.06 127 LEU A N 1
ATOM 1011 C CA . LEU A 1 127 ? 9.613 -7.744 -21.682 1.00 73.06 127 LEU A CA 1
ATOM 1012 C C . LEU A 1 127 ? 8.342 -8.554 -22.012 1.00 73.06 127 LEU A C 1
ATOM 1014 O O . LEU A 1 127 ? 8.347 -9.761 -21.768 1.00 73.06 127 LEU A O 1
ATOM 1018 N N . LYS A 1 128 ? 7.262 -7.913 -22.499 1.00 71.62 128 LYS A N 1
ATOM 1019 C CA . LYS A 1 128 ? 5.951 -8.507 -22.864 1.00 71.62 128 LYS A CA 1
ATOM 1020 C C . LYS A 1 128 ? 5.432 -9.578 -21.889 1.00 71.62 128 LYS A C 1
ATOM 1022 O O . LYS A 1 128 ? 4.788 -10.556 -22.273 1.00 71.62 128 LYS A O 1
ATOM 1027 N N . ARG A 1 129 ? 5.749 -9.442 -20.598 1.00 72.44 129 ARG A N 1
ATOM 1028 C CA . ARG A 1 129 ? 5.406 -10.447 -19.585 1.00 72.44 129 ARG A CA 1
ATOM 1029 C C . ARG A 1 129 ? 3.931 -10.335 -19.240 1.00 72.44 129 ARG A C 1
ATOM 1031 O O . ARG A 1 129 ? 3.451 -9.248 -18.952 1.00 72.44 129 ARG A O 1
ATOM 1038 N N . LYS A 1 130 ? 3.249 -11.479 -19.160 1.00 69.25 130 LYS A N 1
ATOM 1039 C CA . LYS A 1 130 ? 1.845 -11.543 -18.722 1.00 69.25 130 LYS A CA 1
ATOM 1040 C C . LYS A 1 130 ? 1.669 -11.208 -17.236 1.00 69.25 130 LYS A C 1
ATOM 1042 O O . LYS A 1 130 ? 0.598 -10.774 -16.836 1.00 69.25 130 LYS A O 1
ATOM 1047 N N . GLN A 1 131 ? 2.698 -11.439 -16.414 1.00 72.44 131 GLN A N 1
ATOM 1048 C CA . GLN A 1 131 ? 2.676 -11.196 -14.969 1.00 72.44 131 GLN A CA 1
ATOM 1049 C C . GLN A 1 131 ? 4.066 -10.834 -14.429 1.00 72.44 131 GLN A C 1
ATOM 1051 O O . GLN A 1 131 ? 5.104 -11.175 -15.010 1.00 72.44 131 GLN A O 1
ATOM 1056 N N . ARG A 1 132 ? 4.091 -10.173 -13.266 1.00 73.69 132 ARG A N 1
ATOM 1057 C CA . ARG A 1 132 ? 5.325 -9.855 -12.542 1.00 73.69 132 ARG A CA 1
ATOM 1058 C C . ARG A 1 132 ? 5.970 -11.127 -11.989 1.00 73.69 132 ARG A C 1
ATOM 1060 O O . ARG A 1 132 ? 5.395 -11.817 -11.158 1.00 73.69 132 ARG A O 1
ATOM 1067 N N . VAL A 1 133 ? 7.221 -11.373 -12.373 1.00 73.19 133 VAL A N 1
ATOM 1068 C CA . VAL A 1 133 ? 8.063 -12.398 -11.736 1.00 73.19 133 VAL A CA 1
ATOM 1069 C C . VAL A 1 133 ? 8.723 -11.793 -10.492 1.00 73.19 133 VAL A C 1
ATOM 1071 O O . VAL A 1 133 ? 9.415 -10.775 -10.642 1.00 73.19 133 VAL A O 1
ATOM 1074 N N . PRO A 1 134 ? 8.538 -12.367 -9.290 1.00 70.81 134 PRO A N 1
ATOM 1075 C CA . PRO A 1 134 ? 9.150 -11.848 -8.074 1.00 70.81 134 PRO A CA 1
ATOM 1076 C C . PRO A 1 134 ? 10.677 -11.952 -8.141 1.00 70.81 134 PRO A C 1
ATOM 1078 O O . PRO A 1 134 ? 11.234 -12.807 -8.828 1.00 70.81 134 PRO A O 1
ATOM 1081 N N . HIS A 1 135 ? 11.375 -11.069 -7.427 1.00 65.31 135 HIS A N 1
ATOM 1082 C CA . HIS A 1 135 ? 12.841 -11.091 -7.381 1.00 65.31 135 HIS A CA 1
ATOM 1083 C C . HIS A 1 135 ? 13.384 -12.334 -6.654 1.00 65.31 135 HIS A C 1
ATOM 1085 O O . HIS A 1 135 ? 14.494 -12.775 -6.924 1.00 65.31 135 HIS A O 1
ATOM 1091 N N . THR A 1 136 ? 12.584 -12.916 -5.761 1.00 72.38 136 THR A N 1
ATOM 1092 C CA . THR A 1 136 ? 12.878 -14.170 -5.055 1.00 72.38 136 THR A CA 1
ATOM 1093 C C . THR A 1 136 ? 12.644 -15.413 -5.909 1.00 72.38 136 THR A C 1
ATOM 1095 O O . THR A 1 136 ? 12.952 -16.513 -5.459 1.00 72.38 136 THR A O 1
ATOM 1098 N N . ALA A 1 137 ? 12.097 -15.271 -7.125 1.00 66.38 137 ALA A N 1
ATOM 1099 C CA . ALA A 1 137 ? 12.031 -16.394 -8.046 1.00 66.38 137 ALA A CA 1
ATOM 1100 C C . ALA A 1 137 ? 13.459 -16.828 -8.375 1.00 66.38 137 ALA A C 1
ATOM 1102 O O . ALA A 1 137 ? 14.274 -16.018 -8.819 1.00 66.38 137 ALA A O 1
ATOM 1103 N N . ASP A 1 138 ? 13.748 -18.104 -8.151 1.00 61.72 138 ASP A N 1
ATOM 1104 C CA . ASP A 1 138 ? 15.052 -18.684 -8.416 1.00 61.72 138 AS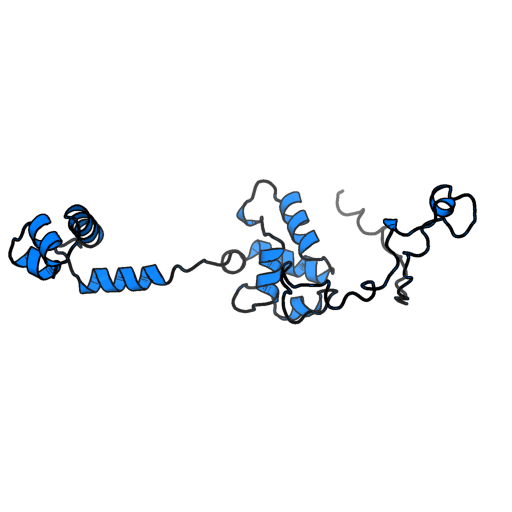P A CA 1
ATOM 1105 C C . ASP A 1 138 ? 15.338 -18.671 -9.927 1.00 61.72 138 ASP A C 1
ATOM 1107 O O . ASP A 1 138 ? 14.919 -19.549 -10.682 1.00 61.72 138 ASP A O 1
ATOM 1111 N N . ARG A 1 139 ? 16.032 -17.621 -10.376 1.00 61.56 139 ARG A N 1
ATOM 1112 C CA . ARG A 1 139 ? 16.478 -17.450 -11.765 1.00 61.56 139 ARG A CA 1
ATOM 1113 C C . ARG A 1 139 ? 17.707 -18.299 -12.092 1.00 61.56 139 ARG A C 1
ATOM 1115 O O . ARG A 1 139 ? 18.096 -18.356 -13.254 1.00 61.56 139 ARG A O 1
ATOM 1122 N N . THR A 1 140 ? 18.324 -18.943 -11.098 1.00 59.66 140 THR A N 1
ATOM 1123 C CA . THR A 1 140 ? 19.573 -19.695 -11.287 1.00 59.66 140 THR A CA 1
ATOM 1124 C C . THR A 1 140 ? 19.337 -21.107 -11.804 1.00 59.66 140 THR A C 1
ATOM 1126 O O . THR A 1 140 ? 20.191 -21.639 -12.511 1.00 59.66 140 THR A O 1
ATOM 1129 N N . LYS A 1 141 ? 18.156 -21.691 -11.548 1.00 60.66 141 LYS A N 1
ATOM 1130 C CA . LYS A 1 141 ? 17.831 -23.060 -11.989 1.00 60.66 141 LYS A CA 1
ATOM 1131 C C . LYS A 1 141 ? 17.944 -23.261 -13.501 1.00 60.66 141 LYS A C 1
ATOM 1133 O O . LYS A 1 141 ? 18.423 -24.313 -13.911 1.00 60.66 141 LYS A O 1
ATOM 1138 N N . ASN A 1 142 ? 17.584 -22.244 -14.288 1.00 61.19 142 ASN A N 1
ATOM 1139 C CA . ASN A 1 142 ? 17.572 -22.285 -15.755 1.00 61.19 142 ASN A CA 1
ATOM 1140 C C . ASN A 1 142 ? 18.507 -21.239 -16.389 1.00 61.19 142 ASN A C 1
ATOM 1142 O O . ASN A 1 142 ? 18.253 -20.787 -17.504 1.00 61.19 142 ASN A O 1
ATOM 1146 N N . SER A 1 143 ? 19.557 -20.801 -15.683 1.00 66.19 143 SER A N 1
ATOM 1147 C CA . SER A 1 143 ? 20.548 -19.913 -16.299 1.00 66.19 143 SER A CA 1
ATOM 1148 C C . SER A 1 143 ? 21.326 -20.689 -17.371 1.00 66.19 143 SER A C 1
ATOM 1150 O O . SER A 1 143 ? 21.925 -21.711 -17.031 1.00 66.19 143 SER A O 1
ATOM 1152 N N . PRO A 1 144 ? 21.401 -20.206 -18.627 1.00 66.88 144 PRO A N 1
ATOM 1153 C CA . PRO A 1 144 ? 22.253 -20.801 -19.663 1.00 66.88 144 PRO A CA 1
ATOM 1154 C C . PRO A 1 144 ? 23.734 -20.877 -19.261 1.00 66.88 144 PRO A C 1
ATOM 1156 O O . PRO A 1 144 ? 24.502 -21.626 -19.846 1.00 66.88 144 PRO A O 1
ATOM 1159 N N . TYR A 1 145 ? 24.128 -20.101 -18.249 1.00 66.06 145 TYR A N 1
ATOM 1160 C CA . TYR A 1 145 ? 25.495 -19.980 -17.751 1.00 66.06 145 TYR A CA 1
ATOM 1161 C C . TYR A 1 145 ? 25.763 -20.832 -16.506 1.00 66.06 145 TYR A C 1
ATOM 1163 O O . TYR A 1 145 ? 26.754 -20.615 -15.818 1.00 66.06 145 TYR A O 1
ATOM 1171 N N . LYS A 1 146 ? 24.875 -21.774 -16.168 1.00 67.94 146 LYS A N 1
ATOM 1172 C CA . LYS A 1 146 ? 25.051 -22.642 -14.994 1.00 67.94 146 LYS A CA 1
ATOM 1173 C C . LYS A 1 146 ? 26.336 -23.478 -15.070 1.00 67.94 146 LYS A C 1
ATOM 1175 O O . LYS A 1 146 ? 26.947 -23.731 -14.038 1.00 67.94 146 LYS A O 1
ATOM 1180 N N . GLU A 1 147 ? 26.731 -23.853 -16.283 1.00 69.44 147 GLU A N 1
ATOM 1181 C CA . GLU A 1 147 ? 27.957 -24.602 -16.594 1.00 69.44 147 GLU A CA 1
ATOM 1182 C C . GLU A 1 147 ? 29.054 -23.711 -17.205 1.00 69.44 147 GLU A C 1
ATOM 1184 O O . GLU A 1 147 ? 30.085 -24.211 -17.642 1.00 69.44 147 GLU A O 1
ATOM 1189 N N . ALA A 1 148 ? 28.850 -22.389 -17.267 1.00 73.44 148 ALA A N 1
ATOM 1190 C CA . ALA A 1 148 ? 29.846 -21.484 -17.831 1.00 73.44 148 ALA A CA 1
ATOM 1191 C C . ALA A 1 148 ? 31.020 -21.278 -16.863 1.00 73.44 148 ALA A C 1
ATOM 1193 O O . ALA A 1 148 ? 30.816 -21.163 -15.651 1.00 73.44 148 ALA A O 1
ATOM 1194 N N . PHE A 1 149 ? 32.232 -21.166 -17.420 1.00 67.94 149 PHE A N 1
ATOM 1195 C CA . PHE A 1 149 ? 33.451 -20.875 -16.665 1.00 67.94 149 PHE A CA 1
ATOM 1196 C C . PHE A 1 149 ? 33.286 -19.622 -15.810 1.00 67.94 149 PHE A C 1
ATOM 1198 O O . PHE A 1 149 ? 32.941 -18.539 -16.299 1.00 67.94 149 PHE A O 1
ATOM 1205 N N . LYS A 1 150 ? 33.561 -19.762 -14.516 1.00 74.69 150 LYS A N 1
ATOM 1206 C CA . LYS A 1 150 ? 33.527 -18.635 -13.587 1.00 74.69 150 LYS A CA 1
ATOM 1207 C C . LYS A 1 150 ? 34.765 -17.769 -13.773 1.00 74.69 150 LYS A C 1
ATOM 1209 O O . LYS A 1 150 ? 35.830 -18.239 -14.156 1.00 74.69 150 LYS A O 1
ATOM 1214 N N . ILE A 1 151 ? 34.656 -16.491 -13.409 1.00 70.50 151 ILE A N 1
ATOM 1215 C CA . ILE A 1 151 ? 35.799 -15.559 -13.420 1.00 70.50 151 ILE A CA 1
ATOM 1216 C C . ILE A 1 151 ? 36.957 -16.095 -12.558 1.00 70.50 151 ILE A C 1
ATOM 1218 O O . ILE A 1 151 ? 38.116 -15.911 -12.909 1.00 70.50 151 ILE A O 1
ATOM 1222 N N . SER A 1 152 ? 36.644 -16.811 -11.475 1.00 73.50 152 SER A N 1
ATOM 1223 C CA . SER A 1 152 ? 37.616 -17.461 -10.589 1.00 73.50 152 SER A CA 1
ATOM 1224 C C . SER A 1 152 ? 38.364 -18.639 -11.217 1.00 73.50 152 SER A C 1
ATOM 1226 O O . SER A 1 152 ? 39.404 -19.030 -10.707 1.00 73.50 152 SER A O 1
ATOM 1228 N N . GLU A 1 153 ? 37.824 -19.231 -12.280 1.00 78.12 153 GLU A N 1
ATOM 1229 C CA . GLU A 1 153 ? 38.398 -20.389 -12.977 1.00 78.12 153 GLU A CA 1
ATOM 1230 C C . GLU A 1 153 ? 39.248 -19.955 -14.183 1.00 78.12 153 GLU A C 1
ATOM 1232 O O . GLU A 1 153 ? 39.736 -20.796 -14.935 1.00 78.12 153 GLU A O 1
ATOM 1237 N N . ARG A 1 154 ? 39.429 -18.642 -14.390 1.00 79.06 154 ARG A N 1
ATOM 1238 C CA . ARG A 1 154 ? 40.235 -18.116 -15.493 1.00 79.06 154 ARG A CA 1
ATOM 1239 C C . ARG A 1 154 ? 41.729 -18.380 -15.254 1.00 79.06 154 ARG A C 1
ATOM 1241 O O . ARG A 1 154 ? 42.213 -18.129 -14.149 1.00 79.06 154 ARG A O 1
ATOM 1248 N N . PRO A 1 155 ? 42.478 -18.807 -16.287 1.00 79.56 155 PRO A N 1
ATOM 1249 C CA . PRO A 1 155 ? 43.935 -18.860 -16.236 1.00 79.56 155 PRO A CA 1
ATOM 1250 C C . PRO A 1 155 ? 44.543 -17.493 -15.895 1.00 79.56 155 PRO A C 1
ATOM 1252 O O . PRO A 1 155 ? 44.020 -16.455 -16.308 1.00 79.56 155 PRO A O 1
ATOM 1255 N N . ALA A 1 156 ? 45.666 -17.488 -15.173 1.00 78.06 156 ALA A N 1
ATOM 1256 C CA . ALA A 1 156 ? 46.344 -16.260 -14.741 1.00 78.06 156 ALA A CA 1
ATOM 1257 C C . ALA A 1 156 ? 46.761 -15.357 -15.919 1.00 78.06 156 ALA A C 1
ATOM 1259 O O . ALA A 1 156 ? 46.711 -14.135 -15.807 1.00 78.06 156 ALA A O 1
ATOM 1260 N N . GLU A 1 157 ? 47.074 -15.958 -17.068 1.00 72.69 157 GLU A N 1
ATOM 1261 C CA . GLU A 1 157 ? 47.442 -15.284 -18.323 1.00 72.69 157 GLU A CA 1
ATOM 1262 C C . GLU A 1 157 ? 46.360 -14.302 -18.819 1.00 72.69 157 GLU A C 1
ATOM 1264 O O . GLU A 1 157 ? 46.665 -13.295 -19.455 1.00 72.69 157 GLU A O 1
ATOM 1269 N N . VAL A 1 158 ? 45.089 -14.527 -18.455 1.00 72.62 158 VAL A N 1
ATOM 1270 C CA . VAL A 1 158 ? 43.961 -13.659 -18.832 1.00 72.62 158 VAL A CA 1
ATOM 1271 C C . VAL A 1 158 ? 43.975 -12.322 -18.074 1.00 72.62 158 VAL A C 1
ATOM 1273 O O . VAL A 1 158 ? 43.416 -11.337 -18.556 1.00 72.62 158 VAL A O 1
ATOM 1276 N N . GLN A 1 159 ? 44.610 -12.251 -16.895 1.00 72.75 159 GLN A N 1
ATOM 1277 C CA . GLN A 1 159 ? 44.689 -11.009 -16.110 1.00 72.75 159 GLN A CA 1
ATOM 1278 C C . GLN A 1 159 ? 45.604 -9.965 -16.753 1.00 72.75 159 GLN A C 1
ATOM 1280 O O . GLN A 1 159 ? 45.337 -8.772 -16.626 1.00 72.75 159 GLN A O 1
ATOM 1285 N N . ASP A 1 160 ? 46.639 -10.413 -17.464 1.00 77.31 160 ASP A N 1
ATOM 1286 C CA . ASP A 1 160 ? 47.652 -9.542 -18.065 1.00 77.31 160 ASP A CA 1
ATOM 1287 C C . ASP A 1 160 ? 47.115 -8.784 -19.291 1.00 77.31 160 ASP A C 1
ATOM 1289 O O . ASP A 1 160 ? 47.662 -7.768 -19.706 1.00 77.31 160 ASP A O 1
ATOM 1293 N N . ARG A 1 161 ? 45.998 -9.252 -19.881 1.00 72.88 161 ARG A N 1
ATOM 1294 C CA . ARG A 1 161 ? 45.344 -8.633 -21.053 1.00 72.88 161 ARG A CA 1
ATOM 1295 C C . ARG A 1 161 ? 46.315 -8.365 -22.219 1.00 72.88 161 ARG A C 1
ATOM 1297 O O . ARG A 1 161 ? 46.033 -7.534 -23.079 1.00 72.88 161 ARG A O 1
ATOM 1304 N N . ALA A 1 162 ? 47.435 -9.083 -22.271 1.00 74.56 162 ALA A N 1
ATOM 1305 C CA . ALA A 1 162 ? 48.511 -8.863 -23.231 1.00 74.56 162 ALA A CA 1
ATOM 1306 C C . ALA A 1 162 ? 48.197 -9.426 -24.629 1.00 74.56 162 ALA A C 1
ATOM 1308 O O . ALA A 1 162 ? 48.775 -8.985 -25.620 1.00 74.56 162 ALA A O 1
ATOM 1309 N N . VAL A 1 163 ? 47.257 -10.375 -24.725 1.00 71.50 163 VAL A N 1
ATOM 1310 C CA . VAL A 1 163 ? 46.845 -11.008 -25.987 1.00 71.50 163 VAL A CA 1
ATOM 1311 C C . VAL A 1 163 ? 45.482 -10.465 -26.438 1.00 71.50 163 VAL A C 1
ATOM 1313 O O . VAL A 1 163 ? 44.531 -10.483 -25.645 1.00 71.50 163 VAL A O 1
ATOM 1316 N N . PRO A 1 164 ? 45.340 -10.032 -27.707 1.00 58.91 164 PRO A N 1
ATOM 1317 C CA . PRO A 1 164 ? 44.040 -9.749 -28.312 1.00 58.91 164 PRO A CA 1
ATOM 1318 C C . PRO A 1 164 ? 43.140 -10.995 -28.236 1.00 58.91 164 PRO A C 1
ATOM 1320 O O . PRO A 1 164 ? 43.384 -11.992 -28.908 1.00 58.91 164 PRO A O 1
ATOM 1323 N N . GLY A 1 165 ? 42.142 -10.957 -27.350 1.00 65.31 165 GLY A N 1
ATOM 1324 C CA . GLY A 1 165 ? 41.311 -12.109 -26.959 1.00 65.31 165 GLY A CA 1
ATOM 1325 C C . GLY A 1 165 ? 41.098 -12.221 -25.443 1.00 65.31 165 GLY A C 1
ATOM 1326 O O . GLY A 1 165 ? 40.081 -12.732 -24.999 1.00 65.31 165 GLY A O 1
ATOM 1327 N N . HIS A 1 166 ? 42.006 -11.664 -24.633 1.00 69.50 166 HIS A N 1
ATOM 1328 C CA . HIS A 1 166 ? 41.829 -11.513 -23.176 1.00 69.50 166 HIS A CA 1
ATOM 1329 C C . HIS A 1 166 ? 41.150 -10.196 -22.776 1.00 69.50 166 HIS A C 1
ATOM 1331 O O . HIS A 1 166 ? 40.899 -9.940 -21.597 1.00 69.50 166 HIS A O 1
ATOM 1337 N N . TRP A 1 167 ? 40.854 -9.339 -23.751 1.00 64.88 167 TRP A N 1
ATOM 1338 C CA . TRP A 1 167 ? 40.040 -8.146 -23.550 1.00 64.88 167 TRP A CA 1
ATOM 1339 C C . TRP A 1 167 ? 38.583 -8.584 -23.451 1.00 64.88 167 TRP A C 1
ATOM 1341 O O . TRP A 1 167 ? 38.160 -9.471 -24.182 1.00 64.88 167 TRP A O 1
ATOM 1351 N N . GLU A 1 168 ? 37.825 -7.998 -22.528 1.00 58.44 168 GLU A N 1
ATOM 1352 C CA . GLU A 1 168 ? 36.461 -8.407 -22.159 1.00 58.44 168 GLU A CA 1
ATOM 1353 C C . GLU A 1 168 ? 35.416 -8.131 -23.267 1.00 58.44 168 GLU A C 1
ATOM 1355 O O . GLU A 1 168 ? 34.439 -7.422 -23.051 1.00 58.44 168 GLU A O 1
ATOM 1360 N N . GLY A 1 169 ? 35.609 -8.681 -24.468 1.00 56.22 169 GLY A N 1
ATOM 1361 C CA . GLY A 1 169 ? 34.653 -8.664 -25.578 1.00 56.22 169 GLY A CA 1
ATOM 1362 C C . GLY A 1 169 ? 33.672 -9.841 -25.553 1.00 56.22 169 GLY A C 1
ATOM 1363 O O . GLY A 1 169 ? 32.569 -9.721 -26.078 1.00 56.22 169 GLY A O 1
ATOM 1364 N N . ASP A 1 170 ? 34.012 -10.941 -24.872 1.00 55.78 170 ASP A N 1
ATOM 1365 C CA . ASP A 1 170 ? 33.230 -12.193 -24.871 1.00 55.78 170 ASP A CA 1
ATOM 1366 C C . ASP A 1 170 ? 31.860 -12.093 -24.174 1.00 55.78 170 ASP A C 1
ATOM 1368 O O . ASP A 1 170 ? 31.002 -12.962 -24.338 1.00 55.78 170 ASP A O 1
ATOM 1372 N N . LEU A 1 171 ? 31.627 -11.035 -23.388 1.00 51.00 171 LEU A N 1
ATOM 1373 C CA . LEU A 1 171 ? 30.333 -10.773 -22.744 1.00 51.00 171 LEU A CA 1
ATOM 1374 C C . LEU A 1 171 ? 29.417 -9.867 -23.579 1.00 51.00 171 LEU A C 1
ATOM 1376 O O . LEU A 1 171 ? 28.254 -9.670 -23.216 1.00 51.00 171 LEU A O 1
ATOM 1380 N N . VAL A 1 172 ? 29.899 -9.347 -24.711 1.00 50.12 172 VAL A N 1
ATOM 1381 C CA . VAL A 1 172 ? 29.077 -8.589 -25.655 1.00 50.12 172 VAL A CA 1
ATOM 1382 C C . VAL A 1 172 ? 28.343 -9.579 -26.554 1.00 50.12 172 VAL A C 1
ATOM 1384 O O . VAL A 1 172 ? 28.806 -9.964 -27.625 1.00 50.12 172 VAL A O 1
ATOM 1387 N N . ARG A 1 173 ? 27.149 -10.003 -26.133 1.00 44.22 173 ARG A N 1
ATOM 1388 C CA . ARG A 1 173 ? 26.208 -10.646 -27.053 1.00 44.22 173 ARG A CA 1
ATOM 1389 C C . ARG A 1 173 ? 25.649 -9.562 -27.974 1.00 44.22 173 ARG A C 1
ATOM 1391 O O . ARG A 1 173 ? 24.832 -8.754 -27.543 1.00 44.22 173 ARG A O 1
ATOM 1398 N N . HIS A 1 174 ? 26.057 -9.569 -29.241 1.00 40.25 174 HIS A N 1
ATOM 1399 C CA . HIS A 1 174 ? 25.364 -8.824 -30.288 1.00 40.25 174 HIS A CA 1
ATOM 1400 C C . HIS A 1 174 ? 24.027 -9.531 -30.544 1.00 40.25 174 HIS A C 1
ATOM 1402 O O . HIS A 1 174 ? 23.913 -10.420 -31.385 1.00 40.25 174 HIS A O 1
ATOM 1408 N N . GLU A 1 175 ? 23.010 -9.214 -29.746 1.00 40.06 175 GLU A N 1
ATOM 1409 C CA . GLU A 1 175 ? 21.647 -9.588 -30.096 1.00 40.06 175 GLU A CA 1
ATOM 1410 C C . GLU A 1 175 ? 21.289 -8.706 -31.291 1.00 40.06 175 GLU A C 1
ATOM 1412 O O . GLU A 1 175 ? 21.155 -7.490 -31.165 1.00 40.06 175 GLU A O 1
ATOM 1417 N N . ALA A 1 176 ? 21.290 -9.298 -32.484 1.00 41.59 176 ALA A N 1
ATOM 1418 C CA . ALA A 1 176 ? 20.950 -8.618 -33.721 1.00 41.59 176 ALA A CA 1
ATOM 1419 C C . ALA A 1 176 ? 19.482 -8.170 -33.672 1.00 41.59 176 ALA A C 1
ATOM 1421 O O . ALA A 1 176 ? 18.595 -8.814 -34.225 1.00 41.59 176 ALA A O 1
ATOM 1422 N N . LEU A 1 177 ? 19.219 -7.043 -33.015 1.00 38.31 177 LEU A N 1
ATOM 1423 C CA . LEU A 1 177 ? 18.039 -6.239 -33.271 1.00 38.31 177 LEU A CA 1
ATOM 1424 C C . LEU A 1 177 ? 18.354 -5.383 -34.488 1.00 38.31 177 LEU A C 1
ATOM 1426 O O . LEU A 1 177 ? 18.806 -4.245 -34.408 1.00 38.31 177 LEU A O 1
ATOM 1430 N N . PHE A 1 178 ? 18.125 -5.999 -35.640 1.00 38.12 178 PHE A N 1
ATOM 1431 C CA . PHE A 1 178 ? 17.955 -5.329 -36.912 1.00 38.12 178 PHE A CA 1
ATOM 1432 C C . PHE A 1 178 ? 16.685 -4.465 -36.828 1.00 38.12 178 PHE A C 1
ATOM 1434 O O . PHE A 1 178 ? 15.616 -4.866 -37.274 1.00 38.12 178 PHE A O 1
ATOM 1441 N N . TYR A 1 179 ? 16.781 -3.295 -36.200 1.00 36.62 179 TYR A N 1
ATOM 1442 C CA . TYR A 1 179 ? 15.798 -2.229 -36.343 1.00 36.62 179 TYR A CA 1
ATOM 1443 C C . TYR A 1 179 ? 16.504 -1.018 -36.940 1.00 36.62 179 TYR A C 1
ATOM 1445 O O . TYR A 1 179 ? 17.217 -0.280 -36.265 1.00 36.62 179 TYR A O 1
ATOM 1453 N N . ARG A 1 180 ? 16.294 -0.845 -38.249 1.00 45.09 180 ARG A N 1
ATOM 1454 C CA . ARG A 1 180 ? 16.366 0.455 -38.911 1.00 45.09 180 ARG A CA 1
ATOM 1455 C C . ARG A 1 180 ? 15.469 1.421 -38.137 1.00 45.09 180 ARG A C 1
ATOM 1457 O O . ARG A 1 180 ? 14.250 1.290 -38.187 1.00 45.09 180 ARG A O 1
ATOM 1464 N N . ALA A 1 181 ? 16.076 2.376 -37.458 1.00 37.03 181 ALA A N 1
ATOM 1465 C CA . ALA A 1 181 ? 15.465 3.661 -37.176 1.00 37.03 181 ALA A CA 1
ATOM 1466 C C . ALA A 1 181 ? 16.574 4.690 -37.386 1.00 37.03 181 ALA A C 1
ATOM 1468 O O . ALA A 1 181 ? 17.531 4.760 -36.615 1.00 37.03 181 ALA A O 1
ATOM 1469 N N . GLU A 1 182 ? 16.494 5.381 -38.519 1.00 36.88 182 GLU A N 1
ATOM 1470 C CA . GLU A 1 182 ? 17.302 6.553 -38.820 1.00 36.88 182 GLU A CA 1
ATOM 1471 C C . GLU A 1 182 ? 17.153 7.549 -37.667 1.00 36.88 182 GLU A C 1
ATOM 1473 O O . GLU A 1 182 ? 16.048 7.920 -37.275 1.00 36.88 182 GLU A O 1
ATOM 1478 N N . VAL A 1 183 ? 18.284 7.930 -37.080 1.00 40.53 183 VAL A N 1
ATOM 1479 C CA . VAL A 1 183 ? 18.356 8.982 -36.069 1.00 40.53 183 VAL A CA 1
ATOM 1480 C C . VAL A 1 183 ? 18.391 10.315 -36.813 1.00 40.53 183 VAL A C 1
ATOM 1482 O O . VAL A 1 183 ? 19.442 10.931 -36.954 1.00 40.53 183 VAL A O 1
ATOM 1485 N N . GLU A 1 184 ? 17.238 10.753 -37.301 1.00 42.62 184 GLU A N 1
ATOM 1486 C CA . GLU A 1 184 ? 16.990 12.147 -37.669 1.00 42.62 184 GLU A CA 1
ATOM 1487 C C . GLU A 1 184 ? 15.807 12.637 -36.835 1.00 42.62 184 GLU A C 1
ATOM 1489 O O . GLU A 1 184 ? 14.670 12.399 -37.202 1.00 42.62 184 GLU A O 1
ATOM 1494 N N . ASP A 1 185 ? 16.085 13.204 -35.652 1.00 44.00 185 ASP A N 1
ATOM 1495 C CA . ASP A 1 185 ? 15.337 14.345 -35.073 1.00 44.00 185 ASP A CA 1
ATOM 1496 C C . ASP A 1 185 ? 15.677 14.606 -33.595 1.00 44.00 185 ASP A C 1
ATOM 1498 O O . ASP A 1 185 ? 14.828 14.698 -32.713 1.00 44.00 185 ASP A O 1
ATOM 1502 N N . LEU A 1 186 ? 16.964 14.826 -33.306 1.00 44.31 186 LEU A N 1
ATOM 1503 C CA . LEU A 1 186 ? 17.398 15.438 -32.038 1.00 44.31 186 LEU A CA 1
ATOM 1504 C C . LEU A 1 186 ? 17.574 16.965 -32.135 1.00 44.31 186 LEU A C 1
ATOM 1506 O O . LEU A 1 186 ? 18.179 17.577 -31.259 1.00 44.31 186 LEU A O 1
ATOM 1510 N N . ARG A 1 187 ? 17.039 17.607 -33.184 1.00 41.59 187 ARG A N 1
ATOM 1511 C CA . ARG A 1 187 ? 17.104 19.071 -33.366 1.00 41.59 187 ARG A CA 1
ATOM 1512 C C . ARG A 1 187 ? 15.777 19.812 -33.165 1.00 41.59 187 ARG A C 1
ATOM 1514 O O . ARG A 1 187 ? 15.794 21.037 -33.149 1.00 41.59 187 ARG A O 1
ATOM 1521 N N . LEU A 1 188 ? 14.661 19.119 -32.934 1.00 42.78 188 LEU A N 1
ATOM 1522 C CA . LEU A 1 188 ? 13.335 19.756 -32.862 1.00 42.78 188 LEU A CA 1
ATOM 1523 C C . LEU A 1 188 ? 12.851 20.147 -31.452 1.00 42.78 188 LEU A C 1
ATOM 1525 O O . LEU A 1 188 ? 11.884 20.892 -31.340 1.00 42.78 188 LEU A O 1
ATOM 1529 N N . CYS A 1 189 ? 13.552 19.772 -30.376 1.00 37.62 189 CYS A N 1
ATOM 1530 C CA . CYS A 1 189 ? 13.150 20.140 -29.004 1.00 37.62 189 CYS A CA 1
ATOM 1531 C C . CYS A 1 189 ? 13.830 21.404 -28.435 1.00 37.62 189 CYS A C 1
ATOM 1533 O O . CYS A 1 189 ? 13.639 21.715 -27.263 1.00 37.62 189 CYS A O 1
ATOM 1535 N N . ALA A 1 190 ? 14.609 22.151 -29.227 1.00 39.81 190 ALA A N 1
ATOM 1536 C CA . ALA A 1 190 ? 15.314 23.354 -28.755 1.00 39.81 190 ALA A CA 1
ATOM 1537 C C . ALA A 1 190 ? 14.601 24.690 -29.060 1.00 39.81 190 ALA A C 1
ATOM 1539 O O . ALA A 1 190 ? 15.151 25.747 -28.764 1.00 39.81 190 ALA A O 1
ATOM 1540 N N . VAL A 1 191 ? 13.383 24.681 -29.618 1.00 44.47 191 VAL A N 1
ATOM 1541 C CA . VAL A 1 191 ? 12.621 25.911 -29.922 1.00 44.47 191 VAL A CA 1
ATOM 1542 C C . VAL A 1 191 ? 11.205 25.815 -29.348 1.00 44.47 191 VAL A C 1
ATOM 1544 O O . VAL A 1 191 ? 10.227 25.678 -30.071 1.00 44.47 191 VAL A O 1
ATOM 1547 N N . ALA A 1 192 ? 11.104 25.846 -28.020 1.00 38.31 192 ALA A N 1
ATOM 1548 C CA . ALA A 1 192 ? 9.848 26.102 -27.302 1.00 38.31 192 ALA A CA 1
ATOM 1549 C C . ALA A 1 192 ? 10.107 26.720 -25.911 1.00 38.31 192 ALA A C 1
ATOM 1551 O O . ALA A 1 192 ? 9.434 26.395 -24.936 1.00 38.31 192 ALA A O 1
ATOM 1552 N N . ALA A 1 193 ? 11.124 27.582 -25.814 1.00 41.16 193 ALA A N 1
ATOM 1553 C CA . ALA A 1 193 ? 11.416 28.392 -24.629 1.00 41.16 193 ALA A CA 1
ATOM 1554 C C . ALA A 1 193 ? 12.105 29.712 -25.028 1.00 41.16 193 ALA A C 1
ATOM 1556 O O . ALA A 1 193 ? 13.204 30.020 -24.566 1.00 41.16 193 ALA A O 1
ATOM 1557 N N . ALA A 1 194 ? 11.458 30.459 -25.925 1.00 37.56 194 ALA A N 1
ATOM 1558 C CA . ALA A 1 194 ? 11.724 31.871 -26.189 1.00 37.56 194 ALA A CA 1
ATOM 1559 C C . ALA A 1 194 ? 10.396 32.630 -26.146 1.00 37.56 194 ALA A C 1
ATOM 1561 O O . ALA A 1 194 ? 9.424 32.105 -26.737 1.00 37.56 194 ALA A O 1
#

InterPro domains:
  IPR051917 Transposase/Integrase Enzymes [PTHR10948] (2-173)
  IPR053392 Transposase IS30-like [NF033563] (25-173)

Organism: NCBI:txid2697569

Secondary structure (DSSP, 8-state):
-HHHHHHTT--HHHHHHHTT--HHHHHHHHHHHB-TTS-B-HHHHHHHHHHHHT-----HHHH-HHHHHHHHHHHHTT--HHHHHHHHHHH-SS-TTS---HHHHHHHHH-GGG-S--GGGGGG-TT--SSPPPTTS--STT-TTTTSPPGGGS-GGGTS--STTSSTTTT--------------SSTTSSS--

Sequence (194 aa):
MIQMGRRCGRSYADIGEAIGRDKSVVWREVKRHTGEDGVYHASSAHAKAHQARRRPKPLRLVQDEDPCRLIAVWMDDGWSPKLISSMLAFYFPDDQTMQVSHETIYQALYVQARGSLRADLAEKLSLKRKQRVPHTADRTKNSPYKEAFKISERPAEVQDRAVPGHWEGDLVRHEALFYRAEVEDLRLCAVAAA

Nearest PDB structures (foldseek):
  1zlk-assembly1_B  TM=6.203E-01  e=4.347E+00  Mycobacterium tuberculosis

Solvent-accessible surface area (backbone atoms only — not comparable to full-atom values): 12297 Å² total; per-residue (Å²): 107,67,50,57,33,55,76,72,69,50,53,50,52,62,47,10,62,77,68,78,42,57,34,66,57,47,46,55,50,43,70,74,35,40,50,95,86,73,50,57,44,60,68,60,42,50,51,52,52,58,58,58,69,63,64,81,75,83,45,69,49,65,75,43,66,67,53,44,54,54,52,51,54,43,39,72,75,62,50,50,54,62,57,51,26,53,48,34,43,67,79,32,72,87,41,70,85,44,55,50,54,34,68,58,51,51,47,20,55,64,34,65,93,47,25,75,56,66,80,68,62,44,70,64,40,92,79,64,62,87,62,90,76,62,87,83,54,76,67,65,84,77,38,93,58,73,85,51,86,49,82,88,70,56,63,74,75,48,76,68,48,81,49,99,78,44,53,90,57,89,79,64,75,83,73,82,74,86,66,94,70,84,91,80,75,92,74,74,85,80,80,84,84,129